Protein AF-A0A645IAH6-F1 (afdb_monomer_lite)

Sequence (187 aa):
MGSDVDAIVSNNFEDVAITGIQVVVKLISASDLNYTTARVQVLQKGVWRDLAGRTLKAKTRYSIRPVYLIHKNQKAAGTVAGPASTLSLKASARKSGWVDLTAAAKPAACSATSSGDINCSDLGSDTATQASSFDELIDLLSLSTPSDIVDVVTQYRLKKGKTVGVRSWTAPGVVTGDLRVPFSIRR

Secondary structure (DSSP, 8-state):
--HHHHHHHS--GGG--------------TTTEEEEEEEEEEEETTEEEE-TTPEEETTEEEEEEEEEEEEETTEEEEEEE---EEEEE-TTEEEEEEEEEEE------EEEPTTS-EEE--SSSSHHHH-SSHHHHHHHHHHT----EEEEEEEEEESSSEEEEEEEEE-SS-EE-EEEEEEEEE-

Foldseek 3Di:
DPDPVVVVVPDPPPPPDPPDDDDDDDDQPLLFKEKEFDFKWKQDPNDTDTQFAAEDEAQDKIKMWTKIFIGGNNHGDDIDIFDIDIDHHHNQFFFKKKKKKAFPDQPQCWDQDPVRDTDRPPVPDPLVVPDPDPVSSVVSVVVPAAFTKIKIWIKTDGNPGIDIDIDITTHSHHYHDMDMGMHGYDD

Radius of gyration: 25.02 Å; chains: 1; bounding box: 51×67×69 Å

Structure (mmCIF, N/CA/C/O backbone):
data_AF-A0A645IAH6-F1
#
_entry.id   AF-A0A645IAH6-F1
#
loop_
_atom_site.group_PDB
_atom_site.id
_atom_site.type_symbol
_atom_site.label_atom_id
_atom_site.label_alt_id
_atom_site.label_comp_id
_atom_site.label_asym_id
_atom_site.label_entity_id
_atom_site.label_seq_id
_atom_site.pdbx_PDB_ins_code
_atom_site.Cartn_x
_atom_site.Cartn_y
_atom_site.Cartn_z
_atom_site.occupancy
_atom_site.B_iso_or_equiv
_atom_site.auth_seq_id
_atom_site.auth_comp_id
_atom_site.auth_asym_id
_atom_site.auth_atom_id
_atom_site.pdbx_PDB_model_num
ATOM 1 N N . MET A 1 1 ? 18.115 -39.647 -49.608 1.00 44.34 1 MET A N 1
ATOM 2 C CA . MET A 1 1 ? 17.495 -39.327 -48.304 1.00 44.34 1 MET A CA 1
ATOM 3 C C . MET A 1 1 ? 18.011 -40.340 -47.301 1.00 44.34 1 MET A C 1
ATOM 5 O O . MET A 1 1 ? 17.576 -41.478 -47.354 1.00 44.34 1 MET A O 1
ATOM 9 N N . GLY A 1 2 ? 19.016 -39.976 -46.506 1.00 48.16 2 GLY A N 1
ATOM 10 C CA . GLY A 1 2 ? 19.674 -40.926 -45.601 1.00 48.16 2 GLY A CA 1
ATOM 11 C C . GLY A 1 2 ? 20.883 -40.383 -44.833 1.00 48.16 2 GLY A C 1
ATOM 12 O O . GLY A 1 2 ? 21.309 -41.040 -43.902 1.00 48.16 2 GLY A O 1
ATOM 13 N N . SER A 1 3 ? 21.416 -39.197 -45.160 1.00 52.31 3 SER A N 1
ATOM 14 C CA . SER A 1 3 ? 22.619 -38.675 -44.484 1.00 52.31 3 SER A CA 1
ATOM 15 C C . SER A 1 3 ? 22.357 -37.819 -43.241 1.00 52.31 3 SER A C 1
ATOM 17 O O . SER A 1 3 ? 23.268 -37.650 -42.442 1.00 52.31 3 SER A O 1
ATOM 19 N N . ASP A 1 4 ? 21.148 -37.280 -43.054 1.00 46.69 4 ASP A N 1
ATOM 20 C CA . ASP A 1 4 ? 20.895 -36.310 -41.971 1.00 46.69 4 ASP A CA 1
ATOM 21 C C . ASP A 1 4 ? 20.468 -36.960 -40.650 1.00 46.69 4 ASP A C 1
ATOM 23 O O . ASP A 1 4 ? 20.631 -36.366 -39.588 1.00 46.69 4 ASP A O 1
ATOM 27 N N . VAL A 1 5 ? 19.943 -38.189 -40.693 1.00 51.81 5 VAL A N 1
ATOM 28 C CA . VAL A 1 5 ? 19.527 -38.905 -39.477 1.00 51.81 5 VAL A CA 1
ATOM 29 C C . VAL A 1 5 ? 20.737 -39.524 -38.775 1.00 51.81 5 VAL A C 1
ATOM 31 O O . VAL A 1 5 ? 20.835 -39.422 -37.556 1.00 51.81 5 VAL A O 1
ATOM 34 N N . ASP A 1 6 ? 21.709 -40.057 -39.523 1.00 50.72 6 ASP A N 1
ATOM 35 C CA . ASP A 1 6 ? 22.930 -40.637 -38.943 1.00 50.72 6 ASP A CA 1
ATOM 36 C C . ASP A 1 6 ? 23.785 -39.593 -38.203 1.00 50.72 6 ASP A C 1
ATOM 38 O O . ASP A 1 6 ? 24.356 -39.901 -37.159 1.00 50.72 6 ASP A O 1
ATOM 42 N N . ALA A 1 7 ? 23.786 -38.332 -38.653 1.00 54.44 7 ALA A N 1
ATOM 43 C CA . ALA A 1 7 ? 24.519 -37.242 -38.000 1.00 54.44 7 ALA A CA 1
ATOM 44 C C . ALA A 1 7 ? 23.964 -36.856 -36.611 1.00 54.44 7 ALA A C 1
ATOM 46 O O . ALA A 1 7 ? 24.682 -36.275 -35.794 1.00 54.44 7 ALA A O 1
ATOM 47 N N . ILE A 1 8 ? 22.697 -37.170 -36.323 1.00 50.53 8 ILE A N 1
ATOM 48 C CA . ILE A 1 8 ? 22.055 -36.848 -35.038 1.00 50.53 8 ILE A CA 1
ATOM 49 C C . ILE A 1 8 ? 22.311 -37.950 -34.000 1.00 50.53 8 ILE A C 1
ATOM 51 O O . ILE A 1 8 ? 22.403 -37.653 -32.811 1.00 50.53 8 ILE A O 1
ATOM 55 N N . VAL A 1 9 ? 22.464 -39.209 -34.426 1.00 54.50 9 VAL A N 1
ATOM 56 C CA . VAL A 1 9 ? 22.617 -40.357 -33.511 1.00 54.50 9 VAL A CA 1
ATOM 57 C C . VAL A 1 9 ? 24.088 -40.660 -33.193 1.00 54.50 9 VAL A C 1
ATOM 59 O O . VAL A 1 9 ? 24.375 -41.239 -32.150 1.00 54.50 9 VAL A O 1
ATOM 62 N N . SER A 1 10 ? 25.035 -40.237 -34.040 1.00 51.56 10 SER A N 1
ATOM 63 C CA . SER A 1 10 ? 26.472 -40.49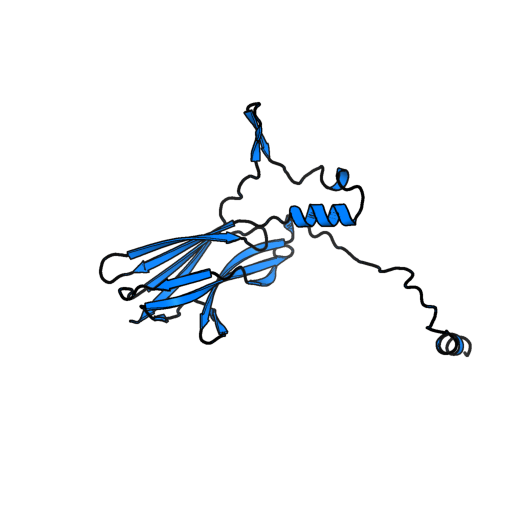1 -33.847 1.00 51.56 10 SER A CA 1
ATOM 64 C C . SER A 1 10 ? 27.234 -39.388 -33.101 1.00 51.56 10 SER A C 1
ATOM 66 O O . SER A 1 10 ? 28.458 -39.466 -32.997 1.00 51.56 10 SER A O 1
ATOM 68 N N . ASN A 1 11 ? 26.563 -38.337 -32.622 1.00 51.53 11 ASN A N 1
ATOM 69 C CA . ASN A 1 11 ? 27.233 -37.285 -31.860 1.00 51.53 11 ASN A CA 1
ATOM 70 C C . ASN A 1 11 ? 27.440 -37.730 -30.405 1.00 51.53 11 ASN A C 1
ATOM 72 O O . ASN A 1 11 ? 26.482 -37.915 -29.656 1.00 51.53 11 ASN A O 1
ATOM 76 N N . ASN A 1 12 ? 28.702 -37.881 -29.997 1.00 51.19 12 ASN A N 1
ATOM 77 C CA . ASN A 1 12 ? 29.062 -38.048 -28.593 1.00 51.19 12 ASN A CA 1
ATOM 78 C C . ASN A 1 12 ? 28.756 -36.737 -27.859 1.00 51.19 12 ASN A C 1
ATOM 80 O O . ASN A 1 12 ? 29.510 -35.771 -27.948 1.00 51.19 12 ASN A O 1
ATOM 84 N N . PHE A 1 13 ? 27.649 -36.702 -27.117 1.00 52.44 13 PHE A N 1
ATOM 85 C CA . PHE A 1 13 ? 27.241 -35.536 -26.326 1.00 52.44 13 PHE A CA 1
ATOM 86 C C . PHE A 1 13 ? 28.152 -35.256 -25.111 1.00 52.44 13 PHE A C 1
ATOM 88 O O . PHE A 1 13 ? 27.853 -34.363 -24.321 1.00 52.44 13 PHE A O 1
ATOM 95 N N . GLU A 1 14 ? 29.255 -35.992 -24.953 1.00 55.16 14 GLU A N 1
ATOM 96 C CA . GLU A 1 14 ? 30.222 -35.791 -23.867 1.00 55.16 14 GLU A CA 1
ATOM 97 C C . GLU A 1 14 ? 31.141 -34.574 -24.094 1.00 55.16 14 GLU A C 1
ATOM 99 O O . GLU A 1 14 ? 31.727 -34.085 -23.136 1.00 55.16 14 GLU A O 1
ATOM 104 N N . ASP A 1 15 ? 31.177 -34.023 -25.317 1.00 50.28 15 ASP A N 1
ATOM 105 C CA . ASP A 1 15 ? 32.018 -32.875 -25.709 1.00 50.28 15 ASP A CA 1
ATOM 106 C C . ASP A 1 15 ? 31.214 -31.684 -26.279 1.00 50.28 15 ASP A C 1
ATOM 108 O O . ASP A 1 15 ? 31.715 -30.872 -27.063 1.00 50.28 15 ASP A O 1
ATOM 112 N N . VAL A 1 16 ? 29.941 -31.528 -25.891 1.00 51.44 16 VAL A N 1
ATOM 113 C CA . VAL A 1 16 ? 29.171 -30.328 -26.267 1.00 51.44 16 VAL A CA 1
ATOM 114 C C . VAL A 1 16 ? 29.602 -29.152 -25.394 1.00 51.44 16 VAL A C 1
ATOM 116 O O . VAL A 1 16 ? 28.989 -28.837 -24.374 1.00 51.44 16 VAL A O 1
ATOM 119 N N . ALA A 1 17 ? 30.664 -28.467 -25.809 1.00 52.38 17 ALA A N 1
ATOM 120 C CA . ALA A 1 17 ? 30.960 -27.137 -25.303 1.00 52.38 17 ALA A CA 1
ATOM 121 C C . ALA A 1 17 ? 29.816 -26.199 -25.715 1.00 52.38 17 ALA A C 1
ATOM 123 O O . ALA A 1 17 ? 29.506 -26.063 -26.899 1.00 52.38 17 ALA A O 1
ATOM 124 N N . ILE A 1 18 ? 29.174 -25.544 -24.746 1.00 49.22 18 ILE A N 1
ATOM 125 C CA . ILE A 1 18 ? 28.229 -24.456 -25.017 1.00 49.22 18 ILE A CA 1
ATOM 126 C C . ILE A 1 18 ? 29.027 -23.346 -25.720 1.00 49.22 18 ILE A C 1
ATOM 128 O O . ILE A 1 18 ? 29.733 -22.580 -25.072 1.00 49.22 18 ILE A O 1
ATOM 132 N N . THR A 1 19 ? 28.957 -23.276 -27.053 1.00 52.56 19 THR A N 1
ATOM 133 C CA . THR A 1 19 ? 29.747 -22.330 -27.866 1.00 52.56 19 THR A CA 1
ATOM 134 C C . THR A 1 19 ? 29.227 -20.894 -27.799 1.00 52.56 19 THR A C 1
ATOM 136 O O . THR A 1 19 ? 29.888 -19.975 -28.279 1.00 52.56 19 THR A O 1
ATOM 139 N N . GLY A 1 20 ? 28.067 -20.672 -27.177 1.00 41.09 20 GLY A N 1
ATOM 140 C CA . GLY A 1 20 ? 27.542 -19.339 -26.924 1.00 41.09 20 GLY A CA 1
ATOM 141 C C . GLY A 1 20 ? 26.158 -19.361 -26.288 1.00 41.09 20 GLY A C 1
ATOM 142 O O . GLY A 1 20 ? 25.264 -20.084 -26.722 1.00 41.09 20 GLY A O 1
ATOM 143 N N . ILE A 1 21 ? 25.973 -18.531 -25.264 1.00 44.28 21 ILE A N 1
ATOM 144 C CA . ILE A 1 21 ? 24.657 -18.179 -24.731 1.00 44.28 21 ILE A CA 1
ATOM 145 C C . ILE A 1 21 ? 24.222 -16.909 -25.463 1.00 44.28 21 ILE A C 1
ATOM 147 O O . ILE A 1 21 ? 24.823 -15.852 -25.285 1.00 44.28 21 ILE A O 1
ATOM 151 N N . GLN A 1 22 ? 23.191 -16.996 -26.304 1.00 31.44 22 GLN A N 1
ATOM 152 C CA . GLN A 1 22 ? 22.651 -15.820 -26.983 1.00 31.44 22 GLN A CA 1
ATOM 153 C C . GLN A 1 22 ? 21.605 -15.150 -26.086 1.00 31.44 22 GLN A C 1
ATOM 155 O O . GLN A 1 22 ? 20.457 -15.585 -26.004 1.00 31.44 22 GLN A O 1
ATOM 160 N N . VAL A 1 23 ? 22.008 -14.089 -25.386 1.00 33.22 23 VAL A N 1
ATOM 161 C CA . VAL A 1 23 ? 21.098 -13.273 -24.573 1.00 33.22 23 VAL A CA 1
ATOM 162 C C . VAL A 1 23 ? 20.582 -12.114 -25.423 1.00 33.22 23 VAL A C 1
ATOM 164 O O . VAL A 1 23 ? 21.337 -11.227 -25.811 1.00 33.22 23 VAL A O 1
ATOM 167 N N . VAL A 1 24 ? 19.279 -12.096 -25.710 1.00 36.31 24 VAL A N 1
ATOM 168 C CA . VAL A 1 24 ? 18.629 -10.947 -26.358 1.00 36.31 24 VAL A CA 1
ATOM 169 C C . VAL A 1 24 ? 18.178 -9.971 -25.275 1.00 36.31 24 VAL A C 1
ATOM 171 O O . VAL A 1 24 ? 17.093 -10.107 -24.708 1.00 36.31 24 VAL A O 1
ATOM 174 N N . VAL A 1 25 ? 19.013 -8.974 -24.980 1.00 37.38 25 VAL A N 1
ATOM 175 C CA . VAL A 1 25 ? 18.653 -7.865 -24.087 1.00 37.38 25 VAL A CA 1
ATOM 176 C C . VAL A 1 25 ? 18.024 -6.755 -24.920 1.00 37.38 25 VAL A C 1
ATOM 178 O O . VAL A 1 25 ? 18.686 -6.115 -25.734 1.00 37.38 25 VAL A O 1
ATOM 181 N N . LYS A 1 26 ? 16.723 -6.519 -24.736 1.00 41.91 26 LYS A N 1
ATOM 182 C CA . LYS A 1 26 ? 16.041 -5.370 -25.339 1.00 41.91 26 LYS A CA 1
ATOM 183 C C . LYS A 1 26 ? 16.060 -4.212 -24.350 1.00 41.91 26 LYS A C 1
ATOM 185 O O . LYS A 1 26 ? 15.363 -4.274 -23.339 1.00 41.91 26 LYS A O 1
ATOM 190 N N . LEU A 1 27 ? 16.813 -3.160 -24.669 1.00 41.53 27 LEU A N 1
ATOM 191 C CA . LEU A 1 27 ? 16.732 -1.893 -23.949 1.00 41.53 27 LEU A CA 1
ATOM 192 C C . LEU A 1 27 ? 15.312 -1.338 -24.127 1.00 41.53 27 LEU A C 1
ATOM 194 O O . LEU A 1 27 ? 14.883 -1.035 -25.241 1.00 41.53 27 LEU A O 1
ATOM 198 N N . ILE A 1 28 ? 14.557 -1.280 -23.037 1.00 52.44 28 ILE A N 1
ATOM 199 C CA . ILE A 1 28 ? 13.273 -0.584 -22.982 1.00 52.44 28 ILE A CA 1
ATOM 200 C C . ILE A 1 28 ? 13.621 0.825 -22.512 1.00 52.44 28 ILE A C 1
ATOM 202 O O . ILE A 1 28 ? 14.268 0.966 -21.474 1.00 52.44 28 ILE A O 1
ATOM 206 N N . SER A 1 29 ? 13.278 1.860 -23.282 1.00 50.72 29 SER A N 1
ATOM 207 C CA . SER A 1 29 ? 13.560 3.232 -22.855 1.00 50.72 29 SER A CA 1
ATOM 208 C C . SER A 1 29 ? 12.867 3.511 -21.516 1.00 50.72 29 SER A C 1
ATOM 210 O O . SER A 1 29 ? 11.811 2.949 -21.217 1.00 50.72 29 SER A O 1
ATOM 212 N N . ALA A 1 30 ? 13.409 4.426 -20.710 1.00 49.31 30 ALA A N 1
ATOM 213 C CA . ALA A 1 30 ? 12.735 4.869 -19.486 1.00 49.31 30 ALA A CA 1
ATOM 214 C C . ALA A 1 30 ? 11.322 5.436 -19.764 1.00 49.31 30 ALA A C 1
ATOM 216 O O . ALA A 1 30 ? 10.453 5.395 -18.899 1.00 49.31 30 ALA A O 1
ATOM 217 N N . SER A 1 31 ? 11.064 5.915 -20.988 1.00 51.78 31 SER A N 1
ATOM 218 C CA . SER A 1 31 ? 9.746 6.373 -21.444 1.00 51.78 31 SER A CA 1
ATOM 219 C C . SER A 1 31 ? 8.759 5.244 -21.777 1.00 51.78 31 SER A C 1
ATOM 221 O O . SER A 1 31 ? 7.553 5.497 -21.849 1.00 51.78 31 SER A O 1
ATOM 223 N N . ASP A 1 32 ? 9.238 4.011 -21.941 1.00 60.00 32 ASP A N 1
ATOM 224 C CA . ASP A 1 32 ? 8.427 2.860 -22.328 1.00 60.00 32 ASP A CA 1
ATOM 225 C C . ASP A 1 32 ? 7.896 2.065 -21.129 1.00 60.00 32 ASP A C 1
ATOM 227 O O . ASP A 1 32 ? 6.957 1.292 -21.314 1.00 60.00 32 ASP A O 1
ATOM 231 N N . LEU A 1 33 ? 8.432 2.244 -19.913 1.00 69.38 33 LEU A N 1
ATOM 232 C CA . LEU A 1 33 ? 7.976 1.535 -18.712 1.00 69.38 33 LEU A CA 1
ATOM 233 C C . LEU A 1 33 ? 7.683 2.502 -17.558 1.00 69.38 33 LEU A C 1
ATOM 235 O O . LEU A 1 33 ? 8.588 2.937 -16.856 1.00 69.38 33 LEU A O 1
ATOM 239 N N . ASN A 1 34 ? 6.401 2.785 -17.327 1.00 77.88 34 ASN A N 1
ATOM 240 C CA . ASN A 1 34 ? 5.951 3.646 -16.231 1.00 77.88 34 ASN A CA 1
ATOM 241 C C . ASN A 1 34 ? 4.991 2.903 -15.308 1.00 77.88 34 ASN A C 1
ATOM 243 O O . ASN A 1 34 ? 4.299 1.967 -15.720 1.00 77.88 34 ASN A O 1
ATOM 247 N N . TYR A 1 35 ? 4.920 3.347 -14.059 1.00 85.12 35 TYR A N 1
ATOM 248 C CA . TYR A 1 35 ? 4.044 2.769 -13.054 1.00 85.12 35 TYR A CA 1
ATOM 249 C C . TYR A 1 35 ? 3.016 3.799 -12.590 1.00 85.12 35 TYR A C 1
ATOM 251 O O . TYR A 1 35 ? 3.307 4.988 -12.470 1.00 85.12 35 TYR A O 1
ATOM 259 N N . THR A 1 36 ? 1.809 3.342 -12.276 1.00 87.12 36 THR A N 1
ATOM 260 C CA . THR A 1 36 ? 0.770 4.188 -11.676 1.00 87.12 36 THR A CA 1
ATOM 261 C C . THR A 1 36 ? 0.218 3.517 -10.429 1.00 87.12 36 THR A C 1
ATOM 263 O O . THR A 1 36 ? 0.044 2.294 -10.392 1.00 87.12 36 THR A O 1
ATOM 266 N N . THR A 1 37 ? -0.047 4.296 -9.380 1.00 86.56 37 THR A N 1
ATOM 267 C CA . THR A 1 37 ? -0.692 3.777 -8.166 1.00 86.56 37 THR A CA 1
ATOM 268 C C . THR A 1 37 ? -2.091 3.246 -8.507 1.00 86.56 37 THR A C 1
ATOM 270 O O . THR A 1 37 ? -2.967 3.984 -8.943 1.00 86.56 37 THR A O 1
ATOM 273 N N . ALA A 1 38 ? -2.318 1.938 -8.338 1.00 89.00 38 ALA A N 1
ATOM 274 C CA . ALA A 1 38 ? -3.574 1.305 -8.760 1.00 89.00 38 ALA A CA 1
ATOM 275 C C . ALA A 1 38 ? -4.500 0.986 -7.582 1.00 89.00 38 ALA A C 1
ATOM 277 O O . ALA A 1 38 ? -5.700 1.248 -7.629 1.00 89.00 38 ALA A O 1
ATOM 278 N N . ARG A 1 39 ? -3.959 0.376 -6.520 1.00 93.44 39 ARG A N 1
ATOM 279 C CA . ARG A 1 39 ? -4.721 -0.018 -5.320 1.00 93.44 39 ARG A CA 1
ATOM 280 C C . ARG A 1 39 ? -3.816 -0.288 -4.129 1.00 93.44 39 ARG A C 1
ATOM 282 O O . ARG A 1 39 ? -2.615 -0.478 -4.269 1.00 93.44 39 ARG A O 1
ATOM 289 N N . VAL A 1 40 ? -4.424 -0.379 -2.949 1.00 95.06 40 VAL A N 1
ATOM 290 C CA . VAL A 1 40 ? -3.783 -0.891 -1.731 1.00 95.06 40 VAL A CA 1
ATOM 291 C C . VAL A 1 40 ? -4.420 -2.224 -1.375 1.00 95.06 40 VAL A C 1
ATOM 293 O O . VAL A 1 40 ? -5.644 -2.360 -1.391 1.00 95.06 40 VAL A O 1
ATOM 296 N N . GLN A 1 41 ? -3.595 -3.203 -1.028 1.00 97.44 41 GLN A N 1
ATOM 297 C CA . GLN A 1 41 ? -4.026 -4.497 -0.520 1.00 97.44 41 GLN A CA 1
ATOM 298 C C . GLN A 1 41 ? -3.753 -4.615 0.975 1.00 97.44 41 GLN A C 1
ATOM 300 O O . GLN A 1 41 ? -2.822 -4.014 1.504 1.00 97.44 41 GLN A O 1
ATOM 305 N N . VAL A 1 42 ? -4.554 -5.432 1.648 1.00 97.44 42 VAL A N 1
ATOM 306 C CA . VAL A 1 42 ? -4.413 -5.822 3.046 1.00 97.44 42 VAL A CA 1
ATOM 307 C C . VAL A 1 42 ? -4.351 -7.341 3.151 1.00 97.44 42 VAL A C 1
ATOM 309 O O . VAL A 1 42 ? -5.123 -8.055 2.506 1.00 97.44 42 VAL A O 1
ATOM 312 N N . LEU A 1 43 ? -3.434 -7.847 3.969 1.00 97.38 43 LEU A N 1
ATOM 313 C CA . LEU A 1 43 ? -3.316 -9.270 4.250 1.00 97.38 43 LEU A CA 1
ATOM 314 C C . LEU A 1 43 ? -4.389 -9.686 5.261 1.00 97.38 43 LEU A C 1
ATOM 316 O O . LEU A 1 43 ? -4.440 -9.182 6.385 1.00 97.38 43 LEU A O 1
ATOM 320 N N . GLN A 1 44 ? -5.249 -10.623 4.870 1.00 93.81 44 GLN A N 1
ATOM 321 C CA . GLN A 1 44 ? -6.294 -11.181 5.722 1.00 93.81 44 GLN A CA 1
ATOM 322 C C . GLN A 1 44 ? -6.317 -12.699 5.590 1.00 93.81 44 GLN A C 1
ATOM 324 O O . GLN A 1 44 ? -6.573 -13.226 4.510 1.00 93.81 44 GLN A O 1
ATOM 329 N N . LYS A 1 45 ? -6.097 -13.399 6.711 1.00 91.81 45 LYS A N 1
ATOM 330 C CA . LYS A 1 45 ? -6.079 -14.871 6.762 1.00 91.81 45 LYS A CA 1
ATOM 331 C C . LYS A 1 45 ? -5.117 -15.478 5.721 1.00 91.81 45 LYS A C 1
ATOM 333 O O . LYS A 1 45 ? -5.496 -16.375 4.983 1.00 91.81 45 LYS A O 1
ATOM 338 N N . GLY A 1 46 ? -3.912 -14.915 5.606 1.00 93.75 46 GLY A N 1
ATOM 339 C CA . GLY A 1 46 ? -2.894 -15.363 4.644 1.00 93.75 46 GLY A CA 1
ATOM 340 C C . GLY A 1 46 ? -3.123 -14.936 3.189 1.00 93.75 46 GLY A C 1
ATOM 341 O O . GLY A 1 46 ? -2.259 -15.172 2.356 1.00 93.75 46 GLY A O 1
ATOM 342 N N . VAL A 1 47 ? -4.236 -14.263 2.871 1.00 96.50 47 VAL A N 1
ATOM 343 C CA . VAL A 1 47 ? -4.567 -13.846 1.500 1.00 96.50 47 VAL A CA 1
ATOM 344 C C . VAL A 1 47 ? -4.545 -12.327 1.376 1.00 96.50 47 VAL A C 1
ATOM 346 O O . VAL A 1 47 ? -5.172 -11.618 2.168 1.00 96.50 47 VAL A O 1
ATOM 349 N N . TRP A 1 48 ? -3.844 -11.819 0.364 1.00 96.88 48 TRP A N 1
ATOM 350 C CA . TRP A 1 48 ? -3.873 -10.403 0.005 1.00 96.88 48 TRP A CA 1
ATOM 351 C C . TRP A 1 48 ? -5.198 -10.053 -0.665 1.00 96.88 48 TRP A C 1
ATOM 353 O O . TRP A 1 48 ? -5.619 -10.705 -1.618 1.00 96.88 48 TRP A O 1
ATOM 363 N N . ARG A 1 49 ? -5.875 -9.029 -0.152 1.00 96.44 49 ARG A N 1
ATOM 364 C CA . ARG A 1 49 ? -7.169 -8.566 -0.664 1.00 96.44 49 ARG A CA 1
ATOM 365 C C . ARG A 1 49 ? -7.159 -7.062 -0.818 1.00 96.44 49 ARG A C 1
ATOM 367 O O . ARG A 1 49 ? -6.531 -6.380 -0.018 1.00 96.44 49 ARG A O 1
ATOM 374 N N . ASP A 1 50 ? -7.901 -6.549 -1.785 1.00 96.62 50 ASP A N 1
ATOM 375 C CA . ASP A 1 50 ? -8.041 -5.106 -1.971 1.00 96.62 50 ASP A CA 1
ATOM 376 C C . ASP A 1 50 ? -8.635 -4.468 -0.710 1.00 96.62 50 ASP A C 1
ATOM 378 O O . ASP A 1 50 ? -9.593 -4.994 -0.135 1.00 96.62 50 ASP A O 1
ATOM 382 N N . LEU A 1 51 ? -8.016 -3.377 -0.252 1.00 96.50 51 LEU A N 1
ATOM 383 C CA . LEU A 1 51 ? -8.375 -2.661 0.972 1.00 96.50 51 LEU A CA 1
ATOM 384 C C . LEU A 1 51 ? -9.641 -1.818 0.788 1.00 96.50 51 LEU A C 1
ATOM 386 O O . LEU A 1 51 ? -10.401 -1.650 1.744 1.00 96.50 51 LEU A O 1
ATOM 390 N N . ALA A 1 52 ? -9.870 -1.312 -0.426 1.00 93.62 52 ALA A N 1
ATOM 391 C CA . ALA A 1 52 ? -11.037 -0.507 -0.759 1.00 93.62 52 ALA A CA 1
ATOM 392 C C . ALA A 1 52 ? -12.330 -1.226 -0.342 1.00 93.62 52 ALA A C 1
ATOM 394 O O . ALA A 1 52 ? -12.548 -2.393 -0.669 1.00 93.62 52 ALA A O 1
ATOM 395 N N . GLY A 1 53 ? -13.171 -0.545 0.439 1.00 89.00 53 GLY A N 1
ATOM 396 C CA . GLY A 1 53 ? -14.452 -1.091 0.904 1.00 89.00 53 GLY A CA 1
ATOM 397 C C . GLY A 1 53 ? -14.344 -2.190 1.971 1.00 89.00 53 GLY A C 1
ATOM 398 O O . GLY A 1 53 ? -15.365 -2.689 2.449 1.00 89.00 53 GLY A O 1
ATOM 399 N N . ARG A 1 54 ? -13.137 -2.569 2.413 1.00 95.12 54 ARG A N 1
ATOM 400 C CA . ARG A 1 54 ? -12.973 -3.551 3.495 1.00 95.12 54 ARG A CA 1
ATOM 401 C C . ARG A 1 54 ? -13.251 -2.937 4.852 1.00 95.12 54 ARG A C 1
ATOM 403 O O . ARG A 1 54 ? -12.993 -1.765 5.107 1.00 95.12 54 ARG A O 1
ATOM 410 N N . THR A 1 55 ? -13.720 -3.791 5.758 1.00 96.38 55 THR A N 1
ATOM 411 C CA . THR A 1 55 ? -13.872 -3.455 7.172 1.00 96.38 55 THR A CA 1
ATOM 412 C C . THR A 1 55 ? -12.752 -4.096 7.983 1.00 96.38 55 THR A C 1
ATOM 414 O O . THR A 1 55 ? -12.633 -5.320 8.039 1.00 96.38 55 THR A O 1
ATOM 417 N N . LEU A 1 56 ? -11.936 -3.264 8.624 1.00 96.44 56 LEU A N 1
ATOM 418 C CA . LEU A 1 56 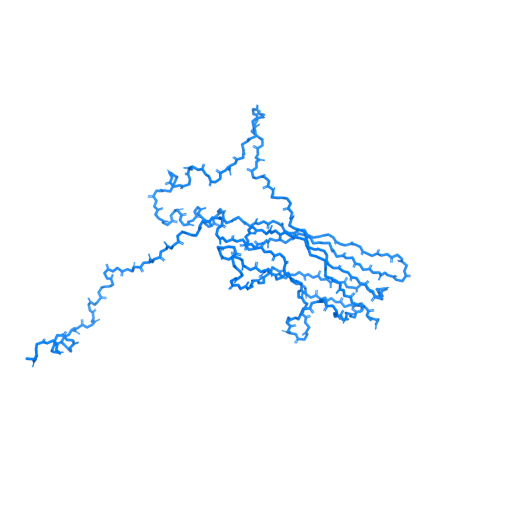? -10.860 -3.668 9.524 1.00 96.44 56 LEU A CA 1
ATOM 419 C C . LEU A 1 56 ? -11.340 -3.631 10.980 1.00 96.44 56 LEU A C 1
ATOM 421 O O . LEU A 1 56 ? -12.198 -2.832 11.344 1.00 96.44 56 LEU A O 1
ATOM 425 N N . LYS A 1 57 ? -10.805 -4.506 11.828 1.00 96.06 57 LYS A N 1
ATOM 426 C CA . LYS A 1 57 ? -11.115 -4.569 13.259 1.00 96.06 57 LYS A CA 1
ATOM 427 C C . LYS A 1 57 ? -10.178 -3.643 14.038 1.00 96.06 57 LYS A C 1
ATOM 429 O O . LYS A 1 57 ? -8.974 -3.612 13.790 1.00 96.06 57 LYS A O 1
ATOM 434 N N . ALA A 1 58 ? -10.717 -2.908 15.004 1.00 95.62 58 ALA A N 1
ATOM 435 C CA . ALA A 1 58 ? -9.925 -2.142 15.958 1.00 95.62 58 ALA A CA 1
ATOM 436 C C . ALA A 1 58 ? -9.008 -3.060 16.791 1.00 95.62 58 ALA A C 1
ATOM 438 O O . ALA A 1 58 ? -9.196 -4.278 16.844 1.00 95.62 58 ALA A O 1
ATOM 439 N N . LYS A 1 59 ? -7.989 -2.476 17.438 1.00 96.38 59 LYS A N 1
ATOM 440 C CA . LYS A 1 59 ? -6.992 -3.213 18.247 1.00 96.38 59 LYS A CA 1
ATOM 441 C C . LYS A 1 59 ? -6.314 -4.354 17.464 1.00 96.38 59 LYS A C 1
ATOM 443 O O . LYS A 1 59 ? -5.969 -5.383 18.031 1.00 96.38 59 LYS A O 1
ATOM 448 N N . THR A 1 60 ? -6.159 -4.192 16.152 1.00 95.81 60 THR A N 1
ATOM 449 C CA . THR A 1 60 ? -5.583 -5.214 15.272 1.00 95.81 60 THR A CA 1
ATOM 450 C C . THR A 1 60 ? -4.467 -4.605 14.435 1.00 95.81 60 THR A C 1
ATOM 452 O O . THR A 1 60 ? -4.522 -3.433 14.047 1.00 95.81 60 THR A O 1
ATOM 455 N N . ARG A 1 61 ? -3.438 -5.413 14.183 1.00 95.56 61 ARG A N 1
ATOM 456 C CA . ARG A 1 61 ? -2.317 -5.096 13.305 1.00 95.56 61 ARG A CA 1
ATOM 457 C C . ARG A 1 61 ? -2.539 -5.775 11.956 1.00 95.56 61 ARG A C 1
ATOM 459 O O . ARG A 1 61 ? -2.840 -6.963 11.912 1.00 95.56 61 ARG A O 1
ATOM 466 N N . TYR A 1 62 ? -2.388 -5.016 10.883 1.00 95.81 62 TYR A N 1
ATOM 467 C CA . TYR A 1 62 ? -2.556 -5.464 9.507 1.00 95.81 62 TYR A CA 1
ATOM 468 C C . TYR A 1 62 ? -1.269 -5.248 8.725 1.00 95.81 62 TYR A C 1
ATOM 470 O O . TYR A 1 62 ? -0.593 -4.242 8.932 1.00 95.81 62 TYR A O 1
ATOM 478 N N . SER A 1 63 ? -0.979 -6.147 7.789 1.00 96.38 63 SER A N 1
ATOM 479 C CA . SER A 1 63 ? -0.003 -5.886 6.733 1.00 96.38 63 SER A CA 1
ATOM 480 C C . SER A 1 63 ? -0.735 -5.295 5.536 1.00 96.38 63 SER A C 1
ATOM 482 O O . SER A 1 63 ? -1.738 -5.858 5.094 1.00 96.38 63 SER A O 1
ATOM 484 N N . ILE A 1 64 ? -0.258 -4.165 5.030 1.00 95.50 64 ILE A N 1
ATOM 485 C CA . ILE A 1 64 ? -0.773 -3.500 3.833 1.00 95.50 64 ILE A CA 1
ATOM 486 C C . ILE A 1 64 ? 0.346 -3.341 2.807 1.00 95.50 64 ILE A C 1
ATOM 488 O O . ILE A 1 64 ? 1.508 -3.238 3.189 1.00 95.50 64 ILE A O 1
ATOM 492 N N . ARG A 1 65 ? 0.011 -3.319 1.519 1.00 94.50 65 ARG A N 1
ATOM 493 C CA . ARG A 1 65 ? 0.978 -3.084 0.437 1.00 94.50 65 ARG A CA 1
ATOM 494 C C . ARG A 1 65 ? 0.333 -2.336 -0.730 1.00 94.50 65 ARG A C 1
ATOM 496 O O . ARG A 1 65 ? -0.866 -2.536 -0.957 1.00 94.50 65 ARG A O 1
ATOM 503 N N . PRO A 1 66 ? 1.080 -1.516 -1.479 1.00 93.38 66 PRO A N 1
ATOM 504 C CA . PRO A 1 66 ? 0.594 -0.949 -2.727 1.00 93.38 66 PRO A CA 1
ATOM 505 C C . PRO A 1 66 ? 0.594 -2.014 -3.827 1.00 93.38 66 PRO A C 1
ATOM 507 O O . PRO A 1 66 ? 1.347 -2.991 -3.793 1.00 93.38 66 PRO A O 1
ATOM 510 N N . VAL A 1 67 ? -0.232 -1.785 -4.834 1.00 93.19 67 VAL A N 1
ATOM 511 C CA . VAL A 1 67 ? -0.169 -2.452 -6.128 1.00 93.19 67 VAL A CA 1
ATOM 512 C C . VAL A 1 67 ? -0.121 -1.366 -7.185 1.00 93.19 67 VAL A C 1
ATOM 514 O O . VAL A 1 67 ? -0.940 -0.442 -7.174 1.00 93.19 67 VAL A O 1
ATOM 517 N N . TYR A 1 68 ? 0.832 -1.506 -8.092 1.00 91.00 68 TYR A N 1
ATOM 518 C CA . TYR A 1 68 ? 1.070 -0.588 -9.190 1.00 91.00 68 TYR A CA 1
ATOM 519 C C . TYR A 1 68 ? 0.581 -1.209 -10.494 1.00 91.00 68 TYR A C 1
ATOM 521 O O . TYR A 1 68 ? 0.758 -2.411 -10.714 1.00 91.00 68 TYR A O 1
ATOM 529 N N . LEU A 1 69 ? -0.040 -0.397 -11.345 1.00 90.44 69 LEU A N 1
ATOM 530 C CA . LEU A 1 69 ? -0.319 -0.739 -12.734 1.00 90.44 69 LEU A CA 1
ATOM 531 C C . LEU A 1 69 ? 0.944 -0.464 -13.547 1.00 90.44 69 LEU A C 1
ATOM 533 O O . LEU A 1 69 ? 1.527 0.611 -13.433 1.00 90.44 69 LEU A O 1
ATOM 537 N N . ILE A 1 70 ? 1.370 -1.445 -14.332 1.00 87.94 70 ILE A N 1
ATOM 538 C CA . ILE A 1 70 ? 2.526 -1.347 -15.216 1.00 87.94 70 ILE A CA 1
ATOM 539 C C . ILE A 1 70 ? 2.023 -0.878 -16.575 1.00 87.94 70 ILE A C 1
ATOM 541 O O . ILE A 1 70 ? 1.157 -1.528 -17.170 1.00 87.94 70 ILE A O 1
ATOM 545 N N . HIS A 1 71 ? 2.588 0.210 -17.079 1.00 81.75 71 HIS A N 1
ATOM 546 C CA . HIS A 1 71 ? 2.371 0.697 -18.431 1.00 81.75 71 HIS A CA 1
ATOM 547 C C . HIS A 1 71 ? 3.599 0.374 -19.273 1.00 81.75 71 HIS A C 1
ATOM 549 O O . HIS A 1 71 ? 4.685 0.861 -18.976 1.00 81.75 71 HIS A O 1
ATOM 555 N N . LYS A 1 72 ? 3.419 -0.432 -20.324 1.00 80.44 72 LYS A N 1
ATOM 556 C CA . LYS A 1 72 ? 4.425 -0.687 -21.355 1.00 80.44 72 LYS A CA 1
ATOM 557 C C . LYS A 1 72 ? 4.012 0.026 -22.636 1.00 80.44 72 LYS A C 1
ATOM 559 O O . LYS A 1 72 ? 2.931 -0.247 -23.159 1.00 80.44 72 LYS A O 1
ATOM 564 N N . ASN A 1 73 ? 4.837 0.940 -23.132 1.00 78.81 73 ASN A N 1
ATOM 565 C CA . ASN A 1 73 ? 4.550 1.773 -24.304 1.00 78.81 73 ASN A CA 1
ATOM 566 C C . ASN A 1 73 ? 3.179 2.465 -24.167 1.00 78.81 73 ASN A C 1
ATOM 568 O O . ASN A 1 73 ? 2.322 2.362 -25.046 1.00 78.81 73 ASN A O 1
ATOM 572 N N . GLN A 1 74 ? 2.939 3.081 -23.002 1.00 74.06 74 GLN A N 1
ATOM 573 C CA . GLN A 1 74 ? 1.679 3.745 -22.620 1.00 74.06 74 GLN A CA 1
ATOM 574 C C . GLN A 1 74 ? 0.444 2.831 -22.490 1.00 74.06 74 GLN A C 1
ATOM 576 O O . GLN A 1 74 ? -0.641 3.300 -22.146 1.00 74.06 74 GLN A O 1
ATOM 581 N N . LYS A 1 75 ? 0.575 1.515 -22.694 1.00 77.44 75 LYS A N 1
ATOM 582 C CA . LYS A 1 75 ? -0.525 0.550 -22.556 1.00 77.44 75 LYS A CA 1
ATOM 583 C C . LYS A 1 75 ? -0.397 -0.252 -21.269 1.00 77.44 75 LYS A C 1
ATOM 585 O O . LYS A 1 75 ? 0.695 -0.673 -20.902 1.00 77.44 75 LYS A O 1
ATOM 590 N N . ALA A 1 76 ? -1.521 -0.504 -20.602 1.00 84.81 76 ALA A N 1
ATOM 591 C CA . ALA A 1 76 ? -1.555 -1.368 -19.426 1.00 84.81 76 ALA A CA 1
ATOM 592 C C . ALA A 1 76 ? -1.047 -2.777 -19.784 1.00 84.81 76 ALA A C 1
ATOM 594 O O . ALA A 1 76 ? -1.578 -3.424 -20.685 1.00 84.81 76 ALA A O 1
ATOM 595 N N . ALA A 1 77 ? -0.017 -3.236 -19.077 1.00 85.88 77 ALA A N 1
ATOM 596 C CA . ALA A 1 77 ? 0.680 -4.492 -19.348 1.00 85.88 77 ALA A CA 1
ATOM 597 C C . ALA A 1 77 ? 0.578 -5.503 -18.197 1.00 85.88 77 ALA A C 1
ATOM 599 O O . ALA A 1 77 ? 0.822 -6.690 -18.392 1.00 85.88 77 ALA A O 1
ATOM 600 N N . GLY A 1 78 ? 0.215 -5.055 -16.994 1.00 88.19 78 GLY A N 1
ATOM 601 C CA . GLY A 1 78 ? 0.080 -5.925 -15.831 1.00 88.19 78 GLY A CA 1
ATOM 602 C C . GLY A 1 78 ? 0.120 -5.148 -14.527 1.00 88.19 78 GLY A C 1
ATOM 603 O O . GLY A 1 78 ? 0.046 -3.923 -14.522 1.00 88.19 78 GLY A O 1
ATOM 604 N N . THR A 1 79 ? 0.251 -5.855 -13.409 1.00 91.50 79 THR A N 1
ATOM 605 C CA . THR A 1 79 ? 0.387 -5.228 -12.091 1.00 91.50 79 THR A CA 1
ATOM 606 C C . THR A 1 79 ? 1.547 -5.817 -11.317 1.00 91.50 79 THR A C 1
ATOM 608 O O . THR A 1 79 ? 1.759 -7.027 -11.367 1.00 91.50 79 THR A O 1
ATOM 611 N N . VAL A 1 80 ? 2.217 -4.990 -10.523 1.00 90.75 80 VAL A N 1
ATOM 612 C CA . VAL A 1 80 ? 3.268 -5.415 -9.593 1.00 90.75 80 VAL A CA 1
ATOM 613 C C . VAL A 1 80 ? 2.919 -4.970 -8.176 1.00 90.75 80 VAL A C 1
ATOM 615 O O . VAL A 1 80 ? 2.375 -3.886 -7.962 1.00 90.75 80 VAL A O 1
ATOM 618 N N . ALA A 1 81 ? 3.186 -5.828 -7.194 1.00 91.50 81 ALA A N 1
ATOM 619 C CA . ALA A 1 81 ? 3.013 -5.489 -5.787 1.00 91.50 81 ALA A CA 1
ATOM 620 C C . ALA A 1 81 ? 4.277 -4.802 -5.258 1.00 91.50 81 ALA A C 1
ATOM 622 O O . ALA A 1 81 ? 5.381 -5.272 -5.515 1.00 91.50 81 ALA A O 1
ATOM 623 N N . GLY A 1 82 ? 4.110 -3.720 -4.500 1.00 88.31 82 GLY A N 1
ATOM 624 C CA . GLY A 1 82 ? 5.222 -3.088 -3.793 1.00 88.31 82 GLY A CA 1
ATOM 625 C C . GLY A 1 82 ? 5.459 -3.666 -2.396 1.00 88.31 82 GLY A C 1
ATOM 626 O O . GLY A 1 82 ? 4.833 -4.664 -2.010 1.00 88.31 82 GLY A O 1
ATOM 627 N N . PRO A 1 83 ? 6.343 -3.024 -1.612 1.00 88.19 83 PRO A N 1
ATOM 628 C CA . PRO A 1 83 ? 6.722 -3.510 -0.295 1.00 88.19 83 PRO A CA 1
ATOM 629 C C . PRO A 1 83 ? 5.533 -3.528 0.670 1.00 88.19 83 PRO A C 1
ATOM 631 O O . PRO A 1 83 ? 4.665 -2.651 0.666 1.00 88.19 83 PRO A O 1
ATOM 634 N N . ALA A 1 84 ? 5.499 -4.546 1.530 1.00 91.81 84 ALA A N 1
ATOM 635 C CA . ALA A 1 84 ? 4.513 -4.636 2.594 1.00 91.81 84 ALA A CA 1
ATOM 636 C C . ALA A 1 84 ? 4.948 -3.812 3.811 1.00 91.81 84 ALA A C 1
ATOM 638 O O . ALA A 1 84 ? 6.112 -3.801 4.200 1.00 91.81 84 ALA A O 1
ATOM 639 N N . SER A 1 85 ? 3.990 -3.167 4.467 1.00 88.88 85 SER A N 1
ATOM 640 C CA . SER A 1 85 ? 4.204 -2.438 5.713 1.00 88.88 85 SER A CA 1
ATOM 641 C C . SER A 1 85 ? 3.066 -2.667 6.701 1.00 88.88 85 SER A C 1
ATOM 643 O O . SER A 1 85 ? 2.028 -3.246 6.382 1.00 88.88 85 SER A O 1
ATOM 645 N N . THR A 1 86 ? 3.271 -2.229 7.939 1.00 92.12 86 THR A N 1
ATOM 646 C CA . THR A 1 86 ? 2.328 -2.476 9.029 1.00 92.12 86 THR A CA 1
ATOM 647 C C . THR A 1 86 ? 1.389 -1.290 9.262 1.00 92.12 86 THR A C 1
ATOM 649 O O . THR A 1 86 ? 1.832 -0.183 9.571 1.00 92.12 86 THR A O 1
ATOM 652 N N . LEU A 1 87 ? 0.081 -1.555 9.267 1.00 91.94 87 LEU A N 1
ATOM 653 C CA . LEU A 1 87 ? -0.975 -0.666 9.752 1.00 91.94 87 LEU A CA 1
ATOM 654 C C . LEU A 1 87 ? -1.517 -1.182 11.093 1.00 91.94 87 LEU A C 1
ATOM 656 O O . LEU A 1 87 ? -2.159 -2.227 11.158 1.00 91.94 87 LEU A O 1
ATOM 660 N N . SER A 1 88 ? -1.288 -0.439 12.178 1.00 92.50 88 SER A N 1
ATOM 661 C CA . SER A 1 88 ? -1.818 -0.782 13.508 1.00 92.50 88 SER A CA 1
ATOM 662 C C . SER A 1 88 ? -3.005 0.110 13.875 1.00 92.50 88 SER A C 1
ATOM 664 O O . SER A 1 88 ? -2.854 1.325 14.025 1.00 92.50 88 SER A O 1
ATOM 666 N N . LEU A 1 89 ? -4.185 -0.492 14.055 1.00 93.81 89 LEU A N 1
ATOM 667 C CA . LEU A 1 89 ? -5.388 0.220 14.490 1.00 93.81 89 LEU A CA 1
ATOM 668 C C . LEU A 1 89 ? -5.507 0.204 16.016 1.00 93.81 89 LEU A C 1
ATOM 670 O O . LEU A 1 89 ? -5.583 -0.857 16.638 1.00 93.81 89 LEU A O 1
ATOM 674 N N . LYS A 1 90 ? -5.584 1.391 16.627 1.00 92.06 90 LYS A N 1
ATOM 675 C CA . LYS A 1 90 ? -5.810 1.546 18.075 1.00 92.06 90 LYS A CA 1
ATOM 676 C C . LYS A 1 90 ? -7.170 0.974 18.496 1.00 92.06 90 LYS A C 1
ATOM 678 O O . LYS A 1 90 ? -8.118 0.955 17.715 1.00 92.06 90 LYS A O 1
ATOM 683 N N . ALA A 1 91 ? -7.306 0.575 19.762 1.00 93.69 91 ALA A N 1
ATOM 684 C CA . ALA A 1 91 ? -8.579 0.086 20.313 1.00 93.69 91 ALA A CA 1
ATOM 685 C C . ALA A 1 91 ? -9.712 1.129 20.238 1.00 93.69 91 ALA A C 1
ATOM 687 O O . ALA A 1 91 ? -10.884 0.790 20.117 1.00 93.69 91 ALA A O 1
ATOM 688 N N . SER A 1 92 ? -9.365 2.418 20.268 1.00 92.94 92 SER A N 1
ATOM 689 C CA . SER A 1 92 ? -10.323 3.518 20.151 1.00 92.94 92 SER A CA 1
ATOM 690 C C . SER A 1 92 ? -10.722 3.849 18.706 1.00 92.94 92 SER A C 1
ATOM 692 O O . SER A 1 92 ? -11.574 4.727 18.522 1.00 92.94 92 SER A O 1
ATOM 694 N N . ALA A 1 93 ? -10.159 3.167 17.699 1.00 92.44 93 ALA A N 1
ATOM 695 C CA . ALA A 1 93 ? -10.488 3.367 16.289 1.00 92.44 93 ALA A CA 1
ATOM 696 C C . ALA A 1 93 ? -11.974 3.078 16.000 1.00 92.44 93 ALA A C 1
ATOM 698 O O . ALA A 1 93 ? -12.611 2.259 16.672 1.00 92.44 93 ALA A O 1
ATOM 699 N N . ARG A 1 94 ? -12.569 3.803 15.044 1.00 93.06 94 ARG A N 1
ATOM 700 C CA . ARG A 1 94 ? -13.993 3.655 14.694 1.00 93.06 94 ARG A CA 1
ATOM 701 C C . ARG A 1 94 ? -14.330 4.180 13.304 1.00 93.06 94 ARG A C 1
ATOM 703 O O . ARG A 1 94 ? -13.674 5.094 12.817 1.00 93.06 94 ARG A O 1
ATOM 710 N N . LYS A 1 95 ? -15.463 3.716 12.769 1.00 92.81 95 LYS A N 1
ATOM 711 C CA . LYS A 1 95 ? -16.130 4.210 11.554 1.00 92.81 95 LYS A CA 1
ATOM 712 C C . LYS A 1 95 ? -15.302 4.007 10.286 1.00 92.81 95 LYS A C 1
ATOM 714 O O . LYS A 1 95 ? -15.600 3.091 9.533 1.00 92.81 95 LYS A O 1
ATOM 719 N N . SER A 1 96 ? -14.284 4.830 10.054 1.00 92.88 96 SER A N 1
ATOM 720 C CA . SER A 1 96 ? -13.563 4.864 8.782 1.00 92.88 96 SER A CA 1
ATOM 721 C C . SER A 1 96 ? -12.123 5.361 8.904 1.00 92.88 96 SER A C 1
ATOM 723 O O . SER A 1 96 ? -11.746 6.045 9.867 1.00 92.88 96 SER A O 1
ATOM 725 N N . GLY A 1 97 ? -11.341 5.023 7.885 1.00 91.06 97 GLY A N 1
ATOM 726 C CA . GLY A 1 97 ? -10.012 5.541 7.605 1.00 91.06 97 GLY A CA 1
ATOM 727 C C . GLY A 1 97 ? -9.704 5.484 6.111 1.00 91.06 97 GLY A C 1
ATOM 728 O O . GLY A 1 97 ? -10.534 5.049 5.313 1.00 91.06 97 GLY A O 1
ATOM 729 N N . TRP A 1 98 ? -8.527 5.961 5.738 1.00 89.88 98 TRP A N 1
ATOM 730 C CA . TRP A 1 98 ? -8.025 5.921 4.374 1.00 89.88 98 TRP A CA 1
ATOM 731 C C . TRP A 1 98 ? -6.501 5.811 4.342 1.00 89.88 98 TRP A C 1
ATOM 733 O O . TRP A 1 98 ? -5.817 6.094 5.332 1.00 89.88 98 TRP A O 1
ATOM 743 N N . VAL A 1 99 ? -6.005 5.355 3.197 1.00 89.50 99 VAL A N 1
ATOM 744 C CA . VAL A 1 99 ? -4.594 5.350 2.813 1.00 89.50 99 VAL A CA 1
ATOM 745 C C . VAL A 1 99 ? -4.474 6.222 1.574 1.00 89.50 99 VAL A C 1
ATOM 747 O O . VAL A 1 99 ? -5.092 5.899 0.564 1.00 89.50 99 VAL A O 1
ATOM 750 N N . ASP A 1 100 ? -3.715 7.301 1.662 1.00 83.50 100 ASP A N 1
ATOM 751 C CA . ASP A 1 100 ? -3.329 8.113 0.515 1.00 83.50 100 ASP A CA 1
ATOM 752 C C . ASP A 1 100 ? -1.945 7.662 0.057 1.00 83.50 100 ASP A C 1
ATOM 754 O O . ASP A 1 100 ? -1.049 7.497 0.887 1.00 83.50 100 ASP A O 1
ATOM 758 N N . LEU A 1 101 ? -1.809 7.421 -1.240 1.00 83.94 101 LEU A N 1
ATOM 759 C CA . LEU A 1 101 ? -0.550 7.200 -1.932 1.00 83.94 101 LEU A CA 1
ATOM 760 C C . LEU A 1 101 ? -0.319 8.387 -2.847 1.00 83.94 101 LEU A C 1
ATOM 762 O O . LEU A 1 101 ? -1.189 8.699 -3.659 1.00 83.94 101 LEU A O 1
ATOM 766 N N . THR A 1 102 ? 0.848 8.992 -2.734 1.00 78.56 102 THR A N 1
ATOM 767 C CA . THR A 1 102 ? 1.278 10.088 -3.592 1.00 78.56 102 THR A CA 1
ATOM 768 C C . THR A 1 102 ? 2.657 9.738 -4.100 1.00 78.56 102 THR A C 1
ATOM 770 O O . THR A 1 102 ? 3.531 9.387 -3.309 1.00 78.56 102 THR A O 1
ATOM 773 N N . ALA A 1 103 ? 2.854 9.778 -5.415 1.00 75.06 103 ALA A N 1
ATOM 774 C CA . ALA A 1 103 ? 4.204 9.721 -5.957 1.00 75.06 103 ALA A CA 1
ATOM 775 C C . ALA A 1 103 ? 4.970 10.925 -5.397 1.00 75.06 103 ALA A C 1
ATOM 777 O O . ALA A 1 103 ? 4.579 12.069 -5.636 1.00 75.06 103 ALA A O 1
ATOM 778 N N . ALA A 1 104 ? 5.996 10.677 -4.583 1.00 65.44 104 ALA A N 1
ATOM 779 C CA . ALA A 1 104 ? 6.816 11.761 -4.076 1.00 65.44 104 ALA A CA 1
ATOM 780 C C . ALA A 1 104 ? 7.476 12.432 -5.281 1.00 65.44 104 ALA A C 1
ATOM 782 O O . ALA A 1 104 ? 7.882 11.754 -6.229 1.00 65.44 104 ALA A O 1
ATOM 783 N N . ALA A 1 105 ? 7.567 13.765 -5.263 1.00 53.44 105 ALA A N 1
ATOM 784 C CA . ALA A 1 105 ? 8.361 14.467 -6.258 1.00 53.44 105 ALA A CA 1
ATOM 785 C C . ALA A 1 105 ? 9.747 13.820 -6.266 1.00 53.44 105 ALA A C 1
ATOM 787 O O . ALA A 1 105 ? 10.349 13.680 -5.197 1.00 53.44 105 ALA A O 1
ATOM 788 N N . LYS A 1 106 ? 10.183 13.371 -7.452 1.00 50.69 106 LYS A N 1
ATOM 789 C CA . LYS A 1 106 ? 11.477 12.728 -7.689 1.00 50.69 106 LYS A CA 1
ATOM 790 C C . LYS A 1 106 ? 12.496 13.428 -6.788 1.00 50.69 106 LYS A C 1
ATOM 792 O O . LYS A 1 106 ? 12.624 14.650 -6.940 1.00 50.69 106 LYS A O 1
ATOM 797 N N . PRO A 1 107 ? 13.154 12.757 -5.818 1.00 40.78 107 PRO A N 1
ATOM 798 C CA . PRO A 1 107 ? 14.310 13.371 -5.200 1.00 40.78 107 PRO A CA 1
ATOM 799 C C . PRO A 1 107 ? 15.219 13.653 -6.379 1.00 40.78 107 PRO A C 1
ATOM 801 O O . PRO A 1 107 ? 15.671 12.734 -7.063 1.00 40.78 107 PRO A O 1
ATOM 804 N N . ALA A 1 108 ? 15.342 14.931 -6.720 1.00 41.41 108 ALA A N 1
ATOM 805 C CA . ALA A 1 108 ? 16.258 15.343 -7.745 1.00 41.41 108 ALA A CA 1
ATOM 806 C C . ALA A 1 108 ? 17.588 14.798 -7.225 1.00 41.41 108 ALA A C 1
ATOM 808 O O . ALA A 1 108 ? 17.992 15.153 -6.114 1.00 41.41 108 ALA A O 1
ATOM 809 N N . ALA A 1 109 ? 18.175 13.819 -7.919 1.00 44.94 109 ALA A N 1
ATOM 810 C CA . ALA A 1 109 ? 19.498 13.308 -7.598 1.00 44.94 109 ALA A CA 1
ATOM 811 C C . ALA A 1 109 ? 20.473 14.432 -7.957 1.00 44.94 109 ALA A C 1
ATOM 813 O O . ALA A 1 109 ? 21.140 14.415 -8.982 1.00 44.94 109 ALA A O 1
ATOM 814 N N . CYS A 1 110 ? 20.404 15.495 -7.166 1.00 44.22 110 CYS A N 1
ATOM 815 C CA . CYS A 1 110 ? 21.041 16.764 -7.378 1.00 44.22 110 CYS A CA 1
ATOM 816 C C . CYS A 1 110 ? 21.712 17.093 -6.060 1.00 44.22 110 CYS A C 1
ATOM 818 O O . CYS A 1 110 ? 21.067 17.462 -5.076 1.00 44.22 110 CYS A O 1
ATOM 820 N N . SER A 1 111 ? 23.019 16.901 -6.027 1.00 43.31 111 SER A N 1
ATOM 821 C CA . SER A 1 111 ? 23.849 17.401 -4.946 1.00 43.31 111 SER A CA 1
ATOM 822 C C . SER A 1 111 ? 24.422 18.741 -5.382 1.00 43.31 111 SER A C 1
ATOM 824 O O . SER A 1 111 ? 25.008 18.836 -6.461 1.00 43.31 111 SER A O 1
ATOM 826 N N . ALA A 1 112 ? 24.270 19.765 -4.544 1.00 38.94 112 ALA A N 1
ATOM 827 C CA . ALA A 1 112 ? 25.034 20.992 -4.705 1.00 38.94 112 ALA A CA 1
ATOM 828 C C . ALA A 1 112 ? 26.509 20.685 -4.409 1.00 38.94 112 ALA A C 1
ATOM 830 O O . ALA A 1 112 ? 26.829 20.139 -3.349 1.00 38.94 112 ALA A O 1
ATOM 831 N N . THR A 1 113 ? 27.402 21.001 -5.340 1.00 46.78 113 THR A N 1
ATOM 832 C CA . THR A 1 113 ? 28.845 20.946 -5.087 1.00 46.78 113 THR A CA 1
ATOM 833 C C . THR A 1 113 ? 29.258 22.133 -4.217 1.00 46.78 113 THR A C 1
ATOM 835 O O . THR A 1 113 ? 28.559 23.143 -4.122 1.00 46.78 113 THR A O 1
ATOM 838 N N . SER A 1 114 ? 30.434 22.054 -3.597 1.00 36.53 114 SER A N 1
ATOM 839 C CA . SER A 1 114 ? 31.010 23.132 -2.777 1.00 36.53 114 SER A CA 1
ATOM 840 C C . SER A 1 114 ? 31.223 24.458 -3.536 1.00 36.53 114 SER A C 1
ATOM 842 O O . SER A 1 114 ? 31.515 25.469 -2.905 1.00 36.53 114 SER A O 1
ATOM 844 N N . SER A 1 115 ? 31.093 24.457 -4.870 1.00 41.59 115 SER A N 1
ATOM 845 C CA . SER A 1 115 ? 31.140 25.633 -5.752 1.00 41.59 115 SER A CA 1
ATOM 846 C C . SER A 1 115 ? 29.785 26.329 -5.940 1.00 41.59 115 SER A C 1
ATOM 848 O O . SER A 1 115 ? 29.746 27.418 -6.501 1.00 41.59 115 SER A O 1
ATOM 850 N N . GLY A 1 116 ? 28.684 25.744 -5.451 1.00 33.47 116 GLY A N 1
ATOM 851 C CA . GLY A 1 116 ? 27.329 26.282 -5.620 1.00 33.47 116 GLY A CA 1
ATOM 852 C C . GLY A 1 116 ? 26.613 25.823 -6.894 1.00 33.47 116 GLY A C 1
ATOM 853 O O . GLY A 1 116 ? 25.486 26.252 -7.135 1.00 33.47 116 GLY A O 1
ATOM 854 N N . ASP A 1 117 ? 27.220 24.927 -7.675 1.00 33.84 117 ASP A N 1
ATOM 855 C CA . ASP A 1 117 ? 26.605 24.356 -8.871 1.00 33.84 117 ASP A CA 1
ATOM 856 C C . ASP A 1 117 ? 25.667 23.199 -8.501 1.00 33.84 117 ASP A C 1
ATOM 858 O O . ASP A 1 117 ? 26.002 22.321 -7.699 1.00 33.84 117 ASP A O 1
ATOM 862 N N . ILE A 1 118 ? 24.471 23.185 -9.094 1.00 39.62 118 ILE A N 1
ATOM 863 C CA . ILE A 1 118 ? 23.503 22.097 -8.928 1.00 39.62 118 ILE A CA 1
ATOM 864 C C . ILE A 1 118 ? 23.820 21.033 -9.980 1.00 39.62 118 ILE A C 1
ATOM 866 O O . ILE A 1 118 ? 23.412 21.152 -11.134 1.00 39.62 118 ILE A O 1
ATOM 870 N N . ASN A 1 119 ? 24.554 19.991 -9.583 1.00 42.53 119 ASN A N 1
ATOM 871 C CA . ASN A 1 119 ? 24.804 18.843 -10.445 1.00 42.53 119 ASN A CA 1
ATOM 872 C C . ASN A 1 119 ? 23.659 17.849 -10.291 1.00 42.53 119 ASN A C 1
ATOM 874 O O . ASN A 1 119 ? 23.637 17.058 -9.349 1.00 42.53 119 ASN A O 1
ATOM 878 N N . CYS A 1 120 ? 22.700 17.929 -11.204 1.00 44.19 120 CYS A N 1
ATOM 879 C CA . CYS A 1 120 ? 21.743 16.864 -11.410 1.00 44.19 120 CYS A CA 1
ATOM 880 C C . CYS A 1 120 ? 22.387 15.866 -12.361 1.00 44.19 120 CYS A C 1
ATOM 882 O O . CYS A 1 120 ? 22.588 16.196 -13.530 1.00 44.19 120 CYS A O 1
ATOM 884 N N . SER A 1 121 ? 22.707 14.666 -11.878 1.00 44.06 121 SER A N 1
ATOM 885 C CA . SER A 1 121 ? 23.092 13.572 -12.761 1.00 44.06 121 SER A CA 1
ATOM 886 C C . SER A 1 121 ? 21.864 13.165 -13.570 1.00 44.06 121 SER A C 1
ATOM 888 O O . SER A 1 121 ? 21.112 12.255 -13.220 1.00 44.06 121 SER A O 1
ATOM 890 N N . ASP A 1 122 ? 21.633 13.892 -14.659 1.00 43.25 122 ASP A N 1
ATOM 891 C CA . ASP A 1 122 ? 20.867 13.379 -15.774 1.00 43.25 122 ASP A CA 1
ATOM 892 C C . ASP A 1 122 ? 21.589 12.098 -16.199 1.00 43.25 122 ASP A C 1
ATOM 894 O O . ASP A 1 122 ? 22.768 12.120 -16.563 1.00 43.25 122 ASP A O 1
ATOM 898 N N . LEU A 1 123 ? 20.928 10.949 -16.059 1.00 45.06 123 LEU A N 1
ATOM 899 C CA . LEU A 1 123 ? 21.400 9.672 -16.597 1.00 45.06 123 LEU A CA 1
ATOM 900 C C . LEU A 1 123 ? 21.264 9.725 -18.122 1.00 45.06 123 LEU A C 1
ATOM 902 O O . LEU A 1 123 ? 20.457 9.029 -18.734 1.00 45.06 123 LEU A O 1
ATOM 906 N N . GLY A 1 124 ? 22.026 10.622 -18.726 1.00 43.22 124 GLY A N 1
ATOM 907 C CA . GLY A 1 124 ? 21.893 11.039 -20.102 1.00 43.22 124 GLY A CA 1
ATOM 908 C C . GLY A 1 124 ? 23.206 11.641 -20.549 1.00 43.22 124 GLY A C 1
ATOM 909 O O . GLY A 1 124 ? 23.268 12.845 -20.742 1.00 43.22 124 GLY A O 1
ATOM 910 N N . SER A 1 125 ? 24.251 10.806 -20.629 1.00 43.28 125 SER A N 1
ATOM 911 C CA . SER A 1 125 ? 25.369 10.871 -21.599 1.00 43.28 125 SER A CA 1
ATOM 912 C C . SER A 1 125 ? 26.496 9.881 -21.266 1.00 43.28 125 SER A C 1
ATOM 914 O O . SER A 1 125 ? 27.127 9.389 -22.193 1.00 43.28 125 SER A O 1
ATOM 916 N N . ASP A 1 126 ? 26.722 9.538 -19.985 1.00 46.38 126 ASP A N 1
ATOM 917 C CA . ASP A 1 126 ? 28.030 8.985 -19.568 1.00 46.38 126 ASP A CA 1
ATOM 918 C C . ASP A 1 126 ? 28.065 7.543 -19.026 1.00 46.38 126 ASP A C 1
ATOM 920 O O . ASP A 1 126 ? 29.138 6.997 -18.778 1.00 46.38 126 ASP A O 1
ATOM 924 N N . THR A 1 127 ? 26.931 6.862 -18.845 1.00 44.59 127 THR A N 1
ATOM 925 C CA . THR A 1 127 ? 26.945 5.499 -18.266 1.00 44.59 127 THR A CA 1
ATOM 926 C C . THR A 1 127 ? 27.537 4.461 -19.228 1.00 44.59 127 THR A C 1
ATOM 928 O O . THR A 1 127 ? 28.173 3.505 -18.797 1.00 44.59 127 THR A O 1
ATOM 931 N N . ALA A 1 128 ? 27.375 4.668 -20.539 1.00 44.81 128 ALA A N 1
ATOM 932 C CA . ALA A 1 128 ? 27.965 3.808 -21.567 1.00 44.81 128 ALA A CA 1
ATOM 933 C C . ALA A 1 128 ? 29.479 4.034 -21.743 1.00 44.81 128 ALA A C 1
ATOM 935 O O . ALA A 1 128 ? 30.178 3.131 -22.185 1.00 44.81 128 ALA A O 1
ATOM 936 N N . THR A 1 129 ? 29.986 5.220 -21.394 1.00 48.38 129 THR A N 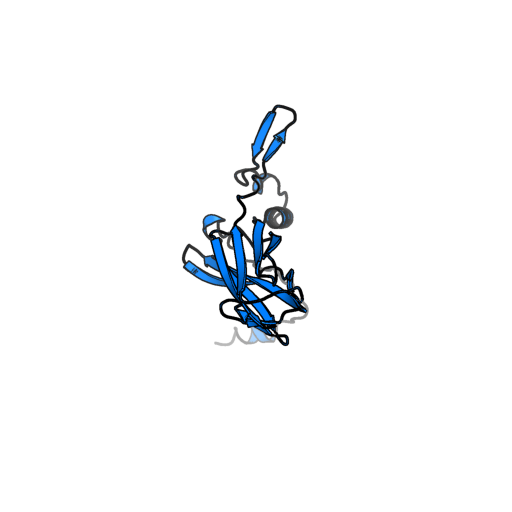1
ATOM 937 C CA . THR A 1 129 ? 31.413 5.582 -21.448 1.00 48.38 129 THR A CA 1
ATOM 938 C C . THR A 1 129 ? 32.174 5.223 -20.169 1.00 48.38 129 THR A C 1
ATOM 940 O O . THR A 1 129 ? 33.401 5.217 -20.191 1.00 48.38 129 THR A O 1
ATOM 943 N N . GLN A 1 130 ? 31.474 4.907 -19.072 1.00 50.44 130 GLN A N 1
ATOM 944 C CA . GLN A 1 130 ? 32.071 4.497 -17.792 1.00 50.44 130 GLN A CA 1
ATOM 945 C C . GLN A 1 130 ? 32.173 2.978 -17.605 1.00 50.44 130 GLN A C 1
ATOM 947 O O . GLN A 1 130 ? 32.969 2.535 -16.786 1.00 50.44 130 GLN A O 1
ATOM 952 N N . ALA A 1 131 ? 31.402 2.183 -18.350 1.00 54.22 131 ALA A N 1
ATOM 953 C CA . ALA A 1 131 ? 31.489 0.729 -18.293 1.00 54.22 131 ALA A CA 1
ATOM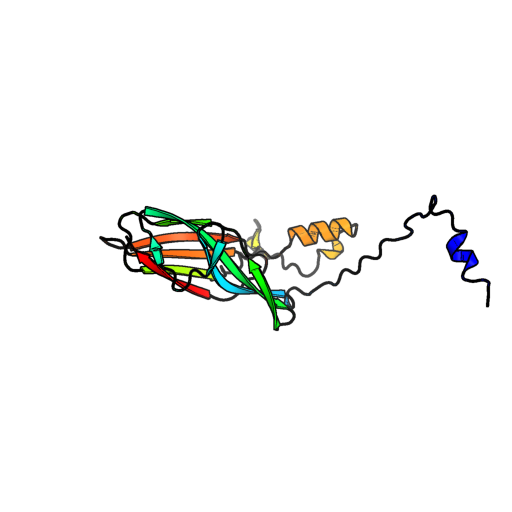 954 C C . ALA A 1 131 ? 32.610 0.211 -19.208 1.00 54.22 131 ALA A C 1
ATOM 956 O O . ALA A 1 131 ? 32.566 0.392 -20.425 1.00 54.22 131 ALA A O 1
ATOM 957 N N . SER A 1 132 ? 33.595 -0.481 -18.641 1.00 65.56 132 SER A N 1
ATOM 958 C CA . SER A 1 132 ? 34.661 -1.165 -19.384 1.00 65.56 132 SER A CA 1
ATOM 959 C C . SER A 1 132 ? 34.244 -2.551 -19.898 1.00 65.56 132 SER A C 1
ATOM 961 O O . SER A 1 132 ? 34.928 -3.138 -20.738 1.00 65.56 132 SER A O 1
ATOM 963 N N . SER A 1 133 ? 33.105 -3.072 -19.427 1.00 59.69 133 SER A N 1
ATOM 964 C CA . SER A 1 133 ? 32.534 -4.358 -19.836 1.00 59.69 133 SER A CA 1
ATOM 965 C C . SER A 1 133 ? 31.002 -4.348 -19.810 1.00 59.69 133 SER A C 1
ATOM 967 O O . SER A 1 133 ? 30.376 -3.470 -19.218 1.00 59.69 133 SER A O 1
ATOM 969 N N . PHE A 1 134 ? 30.381 -5.344 -20.452 1.00 56.09 134 PHE A N 1
ATOM 970 C CA . PHE A 1 134 ? 28.924 -5.503 -20.424 1.00 56.09 134 PHE A CA 1
ATOM 971 C C . PHE A 1 134 ? 28.404 -5.801 -19.012 1.00 56.09 134 PHE A C 1
ATOM 973 O O . PHE A 1 134 ? 27.371 -5.264 -18.630 1.00 56.09 134 PHE A O 1
ATOM 980 N N . ASP A 1 135 ? 29.135 -6.589 -18.224 1.00 60.47 135 ASP A N 1
ATOM 981 C CA . ASP A 1 135 ? 28.754 -6.893 -16.842 1.00 60.47 135 ASP A CA 1
ATOM 982 C C . ASP A 1 135 ? 28.798 -5.632 -15.967 1.00 60.47 135 ASP A C 1
ATOM 984 O O . ASP A 1 135 ? 27.847 -5.352 -15.243 1.00 60.47 135 ASP A O 1
ATOM 988 N N . GLU A 1 136 ? 29.821 -4.788 -16.134 1.00 59.66 136 GLU A N 1
ATOM 989 C CA . GLU A 1 136 ? 29.906 -3.489 -15.455 1.00 59.66 136 GLU A CA 1
ATOM 990 C C . GLU A 1 136 ? 28.790 -2.529 -15.896 1.00 59.66 136 GLU A C 1
ATOM 992 O O . GLU A 1 136 ? 28.239 -1.790 -15.083 1.00 59.66 136 GLU A O 1
ATOM 997 N N . LEU A 1 137 ? 28.390 -2.573 -17.171 1.00 55.50 137 LEU A N 1
ATOM 998 C CA . LEU A 1 137 ? 27.231 -1.825 -17.653 1.00 55.50 137 LEU A CA 1
ATOM 999 C C . LEU A 1 137 ? 25.934 -2.323 -17.000 1.00 55.50 137 LEU A C 1
ATOM 1001 O O . LEU A 1 137 ? 25.103 -1.505 -16.614 1.00 55.50 137 LEU A O 1
ATOM 1005 N N . ILE A 1 138 ? 25.744 -3.638 -16.857 1.00 58.91 138 ILE A N 1
ATOM 1006 C CA . ILE A 1 138 ? 24.585 -4.216 -16.162 1.00 58.91 138 ILE A CA 1
ATOM 1007 C C . ILE A 1 138 ? 24.594 -3.829 -14.681 1.00 58.91 138 ILE A C 1
ATOM 1009 O O . ILE A 1 138 ? 23.546 -3.450 -14.156 1.00 58.91 138 ILE A O 1
ATOM 1013 N N . ASP A 1 139 ? 25.754 -3.832 -14.030 1.00 57.41 139 ASP A N 1
ATOM 1014 C CA . ASP A 1 139 ? 25.903 -3.395 -12.643 1.00 57.41 139 ASP A CA 1
ATOM 1015 C C . ASP A 1 139 ? 25.559 -1.904 -12.487 1.00 57.41 139 ASP A C 1
ATOM 1017 O O . ASP A 1 139 ? 24.730 -1.550 -11.645 1.00 57.41 139 ASP A O 1
ATOM 1021 N N . LEU A 1 140 ? 26.076 -1.026 -13.353 1.00 53.69 140 LEU A N 1
ATOM 1022 C CA . LEU A 1 140 ? 25.741 0.406 -13.364 1.00 53.69 140 LEU A CA 1
ATOM 1023 C C . LEU A 1 140 ? 24.257 0.663 -13.684 1.00 53.69 140 LEU A C 1
ATOM 1025 O O . LEU A 1 140 ? 23.622 1.548 -13.099 1.00 53.69 140 LEU A O 1
ATOM 1029 N N . LEU A 1 141 ? 23.660 -0.128 -14.577 1.00 53.59 141 LEU A N 1
ATOM 1030 C CA . LEU A 1 141 ? 22.227 -0.073 -14.877 1.00 53.59 141 LEU A CA 1
ATOM 1031 C C . LEU A 1 141 ? 21.367 -0.595 -13.715 1.00 53.59 141 LEU A C 1
ATOM 1033 O O . LEU A 1 141 ? 20.275 -0.082 -13.476 1.00 53.59 141 LEU A O 1
ATOM 1037 N N . SER A 1 142 ? 21.858 -1.570 -12.948 1.00 49.50 142 SER A N 1
ATOM 1038 C CA . SER A 1 142 ? 21.172 -2.078 -11.755 1.00 49.50 142 SER A CA 1
ATOM 1039 C C . SER A 1 142 ? 21.165 -1.045 -10.620 1.00 49.50 142 SER A C 1
ATOM 1041 O O . SER A 1 142 ? 20.136 -0.848 -9.964 1.00 49.50 142 SER A O 1
ATOM 1043 N N . LEU A 1 143 ? 22.273 -0.312 -10.458 1.00 47.72 143 LEU A N 1
ATOM 1044 C CA . LEU A 1 143 ? 22.429 0.782 -9.495 1.00 47.72 143 LEU A CA 1
ATOM 1045 C C . LEU A 1 143 ? 21.589 2.012 -9.855 1.00 47.72 143 LEU A C 1
ATOM 1047 O O . LEU A 1 143 ? 21.200 2.771 -8.971 1.00 47.72 143 LEU A O 1
ATOM 1051 N N . SER A 1 144 ? 21.289 2.200 -11.140 1.00 47.88 144 SER A N 1
ATOM 1052 C CA . SER A 1 144 ? 20.514 3.335 -11.649 1.00 47.88 144 SER A CA 1
ATOM 1053 C C . SER A 1 144 ? 19.024 3.047 -11.821 1.00 47.88 144 SER A C 1
ATOM 1055 O O . SER A 1 144 ? 18.313 3.889 -12.372 1.00 47.88 144 SER A O 1
ATOM 1057 N N . THR A 1 145 ? 18.523 1.899 -11.337 1.00 50.44 145 THR A N 1
ATOM 1058 C CA . THR A 1 145 ? 17.084 1.605 -11.367 1.00 50.44 145 THR A CA 1
ATOM 1059 C C . THR A 1 145 ? 16.313 2.782 -10.757 1.00 50.44 145 THR A C 1
ATOM 1061 O O . THR A 1 145 ? 16.483 3.073 -9.569 1.00 50.44 145 THR A O 1
ATOM 1064 N N . PRO A 1 146 ? 15.491 3.506 -11.545 1.00 55.16 146 PRO A N 1
ATOM 1065 C CA . PRO A 1 146 ? 14.832 4.713 -11.072 1.00 55.16 146 PRO A CA 1
ATOM 1066 C C . PRO A 1 146 ? 13.677 4.295 -10.169 1.00 55.16 146 PRO A C 1
ATOM 1068 O O . PRO A 1 146 ? 12.529 4.233 -10.593 1.00 55.16 146 PRO A O 1
ATOM 1071 N N . SER A 1 147 ? 13.992 3.916 -8.937 1.00 58.19 147 SER A N 1
ATOM 1072 C CA . SER A 1 147 ? 13.002 3.656 -7.909 1.00 58.19 147 SER A CA 1
ATOM 1073 C C . SER A 1 147 ? 12.553 4.999 -7.351 1.00 58.19 147 SER A C 1
ATOM 1075 O O . SER A 1 147 ? 13.302 5.693 -6.667 1.00 58.19 147 SER A O 1
ATOM 1077 N N . ASP A 1 148 ? 11.324 5.391 -7.680 1.00 72.88 148 ASP A N 1
ATOM 1078 C CA . ASP A 1 148 ? 10.722 6.553 -7.042 1.00 72.88 148 ASP A CA 1
ATOM 1079 C C . ASP A 1 148 ? 10.329 6.229 -5.602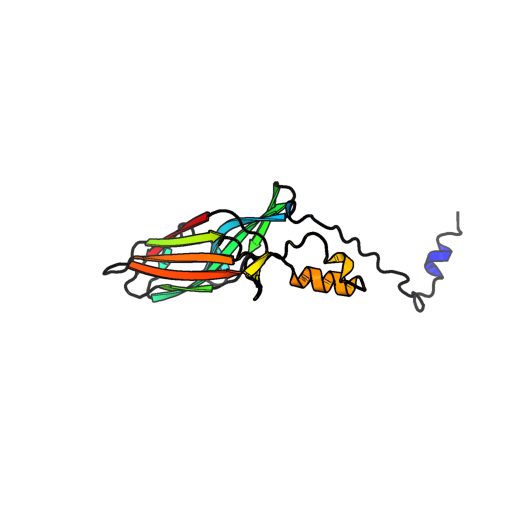 1.00 72.88 148 ASP A C 1
ATOM 1081 O O . ASP A 1 148 ? 10.188 5.074 -5.178 1.00 72.88 148 ASP A O 1
ATOM 1085 N N . ILE A 1 149 ? 10.118 7.288 -4.835 1.00 78.12 149 ILE A N 1
ATOM 1086 C CA . ILE A 1 149 ? 9.523 7.195 -3.514 1.00 78.12 149 ILE A CA 1
ATOM 1087 C C . ILE A 1 149 ? 8.024 7.449 -3.661 1.00 78.12 149 ILE A C 1
ATOM 1089 O O . ILE A 1 149 ? 7.591 8.353 -4.366 1.00 78.12 149 ILE A O 1
ATOM 1093 N N . VAL A 1 150 ? 7.213 6.643 -2.986 1.00 80.62 150 VAL A N 1
ATOM 1094 C CA . VAL A 1 150 ? 5.774 6.872 -2.847 1.00 80.62 150 VAL A CA 1
ATOM 1095 C C . VAL A 1 150 ? 5.497 7.210 -1.395 1.00 80.62 150 VAL A C 1
ATOM 1097 O O . VAL A 1 150 ? 5.722 6.385 -0.505 1.00 80.62 150 VAL A O 1
ATOM 1100 N N . ASP A 1 151 ? 4.993 8.412 -1.155 1.00 80.94 151 ASP A N 1
ATOM 1101 C CA . ASP A 1 151 ? 4.543 8.841 0.157 1.00 80.94 151 ASP A CA 1
ATOM 1102 C C . ASP A 1 151 ? 3.187 8.230 0.484 1.00 80.94 151 ASP A C 1
ATOM 1104 O O . ASP A 1 151 ? 2.270 8.152 -0.335 1.00 80.94 151 ASP A O 1
ATOM 1108 N N . VAL A 1 152 ? 3.073 7.771 1.724 1.00 82.31 152 VAL A N 1
ATOM 1109 C CA . VAL A 1 152 ? 1.941 7.005 2.226 1.00 82.31 152 VAL A CA 1
ATOM 1110 C C . VAL A 1 152 ? 1.412 7.665 3.476 1.00 82.31 152 VAL A C 1
ATOM 1112 O O . VAL A 1 152 ? 1.998 7.567 4.561 1.00 82.31 152 VAL A O 1
ATOM 1115 N N . VAL A 1 153 ? 0.240 8.272 3.355 1.00 82.75 153 VAL A N 1
ATOM 1116 C CA . VAL A 1 153 ? -0.457 8.869 4.490 1.00 82.75 153 VAL A CA 1
ATOM 1117 C C . VAL A 1 153 ? -1.606 7.962 4.898 1.00 82.75 153 VAL A C 1
ATOM 1119 O O . VAL A 1 153 ? -2.563 7.737 4.166 1.00 82.75 153 VAL A O 1
ATOM 1122 N N . THR A 1 154 ? -1.534 7.427 6.110 1.00 82.75 154 THR A N 1
ATOM 1123 C CA . THR A 1 154 ? -2.610 6.640 6.718 1.00 82.75 154 THR A CA 1
ATOM 1124 C C . THR A 1 154 ? -3.355 7.479 7.733 1.00 82.75 154 THR A C 1
ATOM 1126 O O . THR A 1 154 ? -2.772 7.945 8.709 1.00 82.75 154 THR A O 1
ATOM 1129 N N . GLN A 1 155 ? -4.666 7.619 7.567 1.00 85.56 155 GLN A N 1
ATOM 1130 C CA . GLN A 1 155 ? -5.495 8.370 8.502 1.00 85.56 155 GLN A CA 1
ATOM 1131 C C . GLN A 1 155 ? -6.725 7.571 8.920 1.00 85.56 155 GLN A C 1
ATOM 1133 O O . GLN A 1 155 ? -7.383 6.933 8.106 1.00 85.56 155 GLN A O 1
ATOM 1138 N N . TYR A 1 156 ? -7.078 7.617 10.206 1.00 87.94 156 TYR A N 1
ATOM 1139 C CA . TYR A 1 156 ? -8.312 7.001 10.696 1.00 87.94 156 TYR A CA 1
ATOM 1140 C C . TYR A 1 156 ? -8.913 7.711 11.906 1.00 87.94 156 TYR A C 1
ATOM 1142 O O . TYR A 1 156 ? -8.238 8.394 12.681 1.00 87.94 156 TYR A O 1
ATOM 1150 N N . ARG A 1 157 ? -10.228 7.549 12.076 1.00 83.44 157 ARG A N 1
ATOM 1151 C CA . ARG A 1 157 ? -10.992 8.177 13.161 1.00 83.44 157 ARG A CA 1
ATOM 1152 C C . ARG A 1 157 ? -10.850 7.407 14.474 1.00 83.44 157 ARG A C 1
ATOM 1154 O O . ARG A 1 157 ? -10.931 6.179 14.508 1.00 83.44 157 ARG A O 1
ATOM 1161 N N . LEU A 1 158 ? -10.729 8.143 15.578 1.00 88.50 158 LEU A N 1
ATOM 1162 C CA . LEU A 1 158 ? -10.743 7.621 16.948 1.00 88.50 158 LEU A CA 1
ATOM 1163 C C . LEU A 1 158 ? -12.043 8.001 17.673 1.00 88.50 158 LEU A C 1
ATOM 1165 O O . LEU A 1 158 ? -12.840 8.807 17.183 1.00 88.50 158 LEU A O 1
ATOM 1169 N N . LYS A 1 159 ? -12.266 7.441 18.874 1.00 84.38 159 LYS A N 1
ATOM 1170 C CA . LYS A 1 159 ? -13.357 7.847 19.786 1.00 84.38 159 LYS A CA 1
ATOM 1171 C C . LYS A 1 159 ? -13.309 9.352 20.082 1.00 84.38 159 LYS A C 1
ATOM 1173 O O . LYS A 1 159 ? -14.360 9.983 20.104 1.00 84.38 159 LYS A O 1
ATOM 1178 N N . LYS A 1 160 ? -12.106 9.903 20.261 1.00 87.12 160 LYS A N 1
ATOM 1179 C CA . LYS A 1 160 ? -11.824 11.338 20.384 1.00 87.12 160 LYS A CA 1
ATOM 1180 C C . LYS A 1 160 ? -10.718 11.685 19.380 1.00 87.12 160 LYS A C 1
ATOM 1182 O O . LYS A 1 160 ? -9.631 11.125 19.474 1.00 87.12 160 LYS A O 1
ATOM 1187 N N . GLY A 1 161 ? -11.017 12.533 18.398 1.00 84.94 161 GLY A N 1
ATOM 1188 C CA . GLY A 1 161 ? -10.062 12.949 17.365 1.00 84.94 161 GLY A CA 1
ATOM 1189 C C . GLY A 1 161 ? -9.799 11.923 16.252 1.00 84.94 161 GLY A C 1
ATOM 1190 O O . GLY A 1 161 ? -10.636 11.071 15.931 1.00 84.94 161 GLY A O 1
ATOM 1191 N N . LYS A 1 162 ? -8.619 12.040 15.641 1.00 84.56 162 LYS A N 1
ATOM 1192 C CA . LYS A 1 162 ? -8.131 11.237 14.511 1.00 84.56 162 LYS A CA 1
ATOM 1193 C C . LYS A 1 162 ? -6.661 10.874 14.724 1.00 84.56 162 LYS A C 1
ATOM 1195 O O . LYS A 1 162 ? -5.974 11.516 15.509 1.00 84.56 162 LYS A O 1
ATOM 1200 N N . THR A 1 163 ? -6.185 9.832 14.057 1.00 81.69 163 THR A N 1
ATOM 1201 C CA . THR A 1 163 ? -4.757 9.499 13.961 1.00 81.69 163 THR A CA 1
ATOM 1202 C C . THR A 1 163 ? -4.321 9.660 12.516 1.00 81.69 163 THR A C 1
ATOM 1204 O O . THR A 1 163 ? -5.073 9.274 11.623 1.00 81.69 163 THR A O 1
ATOM 1207 N N . VAL A 1 164 ? -3.129 10.217 12.320 1.00 78.94 164 VAL A N 1
ATOM 1208 C CA . VAL A 1 164 ? -2.434 10.324 11.034 1.00 78.94 164 VAL A CA 1
ATOM 1209 C C . VAL A 1 164 ? -1.066 9.669 11.210 1.00 78.94 164 VAL A C 1
ATOM 1211 O O . VAL A 1 164 ? -0.428 9.857 12.244 1.00 78.94 164 VAL A O 1
ATOM 1214 N N . GLY A 1 165 ? -0.649 8.866 10.242 1.00 73.00 165 GLY A N 1
ATOM 1215 C CA . GLY A 1 165 ? 0.690 8.305 10.144 1.00 73.00 165 GLY A CA 1
ATOM 1216 C C . GLY A 1 165 ? 1.225 8.537 8.741 1.00 73.00 165 GLY A C 1
ATOM 1217 O O . GLY A 1 165 ? 0.487 8.364 7.776 1.00 73.00 165 GLY A O 1
ATOM 1218 N N . VAL A 1 166 ? 2.490 8.925 8.645 1.00 75.50 166 VAL A N 1
ATOM 1219 C CA . VAL A 1 166 ? 3.183 9.162 7.377 1.00 75.50 166 VAL A CA 1
ATOM 1220 C C . VAL A 1 166 ? 4.321 8.159 7.272 1.00 75.50 166 VAL A C 1
ATOM 1222 O O . VAL A 1 166 ? 4.983 7.860 8.270 1.00 75.50 166 VAL A O 1
ATOM 1225 N N . ARG A 1 167 ? 4.484 7.574 6.092 1.00 76.56 167 ARG A N 1
ATOM 1226 C CA . ARG A 1 167 ? 5.549 6.634 5.736 1.00 76.56 167 ARG A CA 1
ATOM 1227 C C . ARG A 1 167 ? 5.893 6.853 4.270 1.00 76.56 167 ARG A C 1
ATOM 1229 O O . ARG A 1 167 ? 5.092 7.438 3.554 1.00 76.56 167 ARG A O 1
ATOM 1236 N N . SER A 1 168 ? 6.998 6.277 3.828 1.00 77.50 168 SER A N 1
ATOM 1237 C CA . SER A 1 168 ? 7.354 6.259 2.414 1.00 77.50 168 SER A CA 1
ATOM 1238 C C . SER A 1 168 ? 7.706 4.832 1.993 1.00 77.50 168 SER A C 1
ATOM 1240 O O . SER A 1 168 ? 8.183 4.032 2.807 1.00 77.50 168 SER A O 1
ATOM 1242 N N . TRP A 1 169 ? 7.405 4.488 0.746 1.00 82.56 169 TRP A N 1
ATOM 1243 C CA . TRP A 1 169 ? 7.710 3.198 0.132 1.00 82.56 169 TRP A CA 1
ATOM 1244 C C . TRP A 1 169 ? 8.598 3.396 -1.085 1.00 82.56 169 TRP A C 1
ATOM 1246 O O . TRP A 1 169 ? 8.354 4.289 -1.889 1.00 82.56 169 TRP A O 1
ATOM 1256 N N . THR A 1 170 ? 9.575 2.512 -1.252 1.00 82.56 170 THR A N 1
ATOM 1257 C CA . THR A 1 170 ? 10.330 2.405 -2.499 1.00 82.56 170 THR A CA 1
ATOM 1258 C C . THR A 1 170 ? 9.445 1.755 -3.560 1.00 82.56 170 THR A C 1
ATOM 1260 O O . THR A 1 170 ? 8.887 0.670 -3.348 1.00 82.56 170 THR A O 1
ATOM 1263 N N . ALA A 1 171 ? 9.268 2.440 -4.682 1.00 79.44 171 ALA A N 1
ATOM 1264 C CA . ALA A 1 171 ? 8.544 1.942 -5.835 1.00 79.44 171 ALA A CA 1
ATOM 1265 C C . ALA A 1 171 ? 9.413 1.008 -6.696 1.00 79.44 171 ALA A C 1
ATOM 1267 O O . ALA A 1 171 ? 10.638 1.096 -6.662 1.00 79.44 171 ALA A O 1
ATOM 1268 N N . PRO A 1 172 ? 8.795 0.132 -7.510 1.00 73.88 172 PRO A N 1
ATOM 1269 C CA . PRO A 1 172 ? 9.517 -0.717 -8.464 1.00 73.88 172 PRO A CA 1
ATOM 1270 C C . PRO A 1 172 ? 10.105 0.055 -9.660 1.00 73.88 172 PRO A C 1
ATOM 1272 O O . PRO A 1 172 ? 10.787 -0.537 -10.490 1.00 73.88 172 PRO A O 1
ATOM 1275 N N . GLY A 1 173 ? 9.799 1.345 -9.784 1.00 74.38 173 GLY A N 1
ATOM 1276 C CA . GLY A 1 173 ? 10.245 2.212 -10.865 1.00 74.38 173 GLY A CA 1
ATOM 1277 C C . GLY A 1 173 ? 9.658 3.614 -10.710 1.00 74.38 173 GLY A C 1
ATOM 1278 O O . GLY A 1 173 ? 9.171 3.956 -9.629 1.00 74.38 173 GLY A O 1
ATOM 1279 N N . VAL A 1 174 ? 9.641 4.387 -11.798 1.00 75.56 174 VAL A N 1
ATOM 1280 C CA . VAL A 1 174 ? 9.032 5.724 -11.831 1.00 75.56 174 VAL A CA 1
ATOM 1281 C C . VAL A 1 174 ? 7.519 5.601 -11.675 1.00 75.56 174 VAL A C 1
ATOM 1283 O O . VAL A 1 174 ? 6.851 4.977 -12.509 1.00 75.56 174 VAL A O 1
ATOM 1286 N N . VAL A 1 175 ? 6.974 6.164 -10.597 1.00 78.38 175 VAL A N 1
ATOM 1287 C CA . VAL A 1 175 ? 5.542 6.082 -10.279 1.00 78.38 175 VAL A CA 1
ATOM 1288 C C . VAL A 1 175 ? 4.891 7.436 -10.481 1.00 78.38 175 VAL A C 1
ATOM 1290 O O . VAL A 1 175 ? 5.410 8.467 -10.079 1.00 78.38 175 VAL A O 1
ATOM 1293 N N . THR A 1 176 ? 3.699 7.424 -11.061 1.00 80.69 176 THR A N 1
ATOM 1294 C CA . THR A 1 176 ? 2.861 8.608 -11.231 1.00 80.69 176 THR A CA 1
ATOM 1295 C C . THR A 1 176 ? 1.493 8.415 -10.587 1.00 80.69 176 THR A C 1
ATOM 1297 O O . THR A 1 176 ? 1.026 7.290 -10.373 1.00 80.69 176 THR A O 1
ATOM 1300 N N . GLY A 1 177 ? 0.836 9.540 -10.315 1.00 74.50 177 GLY A N 1
ATOM 1301 C CA . GLY A 1 177 ? -0.550 9.588 -9.876 1.00 74.50 177 GLY A CA 1
ATOM 1302 C C . GLY A 1 177 ? -0.749 9.405 -8.374 1.00 74.50 177 GLY A C 1
ATOM 1303 O O . GLY A 1 177 ? 0.039 8.764 -7.673 1.00 74.50 177 GLY A O 1
ATOM 1304 N N . ASP A 1 178 ? -1.874 9.950 -7.921 1.00 81.06 178 ASP A N 1
ATOM 1305 C CA . ASP A 1 178 ? -2.304 9.917 -6.533 1.00 81.06 178 ASP A CA 1
ATOM 1306 C C . ASP A 1 178 ? -3.495 8.983 -6.366 1.00 81.06 178 ASP A C 1
ATOM 1308 O O . ASP A 1 178 ? -4.418 8.954 -7.185 1.00 81.06 178 ASP A O 1
ATOM 1312 N N . LEU A 1 179 ? -3.511 8.251 -5.257 1.00 86.06 179 LEU A N 1
ATOM 1313 C CA . LEU A 1 179 ? -4.584 7.323 -4.952 1.00 86.06 179 LEU A CA 1
ATOM 1314 C C . LEU A 1 179 ? -5.004 7.409 -3.488 1.00 86.06 179 LEU A C 1
ATOM 1316 O O . LEU A 1 179 ? -4.229 7.112 -2.585 1.00 86.06 179 LEU A O 1
ATOM 1320 N N . ARG A 1 180 ? -6.291 7.683 -3.259 1.00 88.12 180 ARG A N 1
ATOM 1321 C CA . ARG A 1 180 ? -6.935 7.573 -1.944 1.00 88.12 180 ARG A CA 1
ATOM 1322 C C . ARG A 1 180 ? -7.753 6.289 -1.847 1.00 88.12 180 ARG A C 1
ATOM 1324 O O . ARG A 1 180 ? -8.752 6.123 -2.543 1.00 88.12 180 ARG A O 1
ATOM 1331 N N . VAL A 1 181 ? -7.390 5.407 -0.918 1.00 93.06 181 VAL A N 1
ATOM 1332 C CA . VAL A 1 181 ? -8.069 4.124 -0.680 1.00 93.06 181 VAL A CA 1
ATOM 1333 C C . VAL A 1 181 ? -8.815 4.139 0.658 1.00 93.06 181 VAL A C 1
ATOM 1335 O O . VAL A 1 181 ? -8.178 4.073 1.715 1.00 93.06 181 VAL A O 1
ATOM 1338 N N . PRO A 1 182 ? -10.160 4.192 0.661 1.00 93.50 182 PRO A N 1
ATOM 1339 C CA . PRO A 1 182 ? -10.947 4.201 1.889 1.00 93.50 182 PRO A CA 1
ATOM 1340 C C . PRO A 1 182 ? -11.159 2.794 2.466 1.00 93.50 182 PRO A C 1
ATOM 1342 O O . PRO A 1 182 ? -11.325 1.814 1.738 1.00 93.50 182 PRO A O 1
ATOM 1345 N N . PHE A 1 183 ? -11.258 2.707 3.793 1.00 95.75 183 PHE A N 1
ATOM 1346 C CA . PHE A 1 183 ? -11.662 1.499 4.514 1.00 95.75 183 PHE A CA 1
ATOM 1347 C C . PHE A 1 183 ? -12.563 1.825 5.712 1.00 95.75 183 PHE A C 1
ATOM 1349 O O . PHE A 1 183 ? -12.530 2.918 6.287 1.00 95.75 183 PHE A O 1
ATOM 1356 N N . SER A 1 184 ? -13.366 0.846 6.116 1.00 96.31 184 SER A N 1
ATOM 1357 C CA . SER A 1 184 ? -14.243 0.923 7.286 1.00 96.31 184 SER A CA 1
ATOM 1358 C C . SER A 1 184 ? -13.594 0.286 8.510 1.00 96.31 184 SER A C 1
ATOM 1360 O O . SER A 1 184 ? -12.710 -0.564 8.397 1.00 96.31 184 SER A O 1
ATOM 13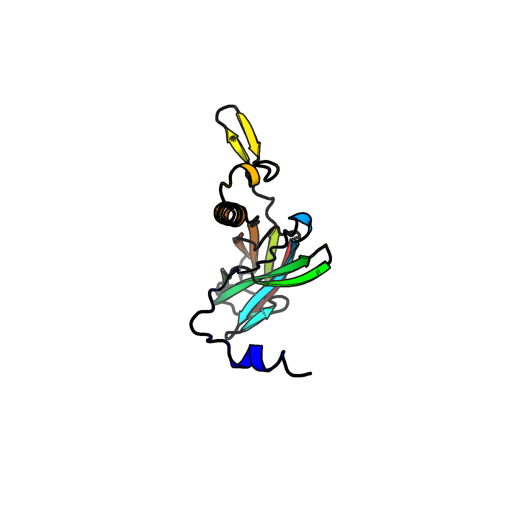62 N N . ILE A 1 185 ? -14.035 0.681 9.704 1.00 96.25 185 ILE A N 1
ATOM 1363 C CA . ILE A 1 185 ? -13.505 0.162 10.971 1.00 96.25 185 ILE A CA 1
ATOM 1364 C C . ILE A 1 185 ? -14.645 -0.336 11.855 1.00 96.25 185 ILE A C 1
ATOM 1366 O O . ILE A 1 185 ? -15.465 0.463 12.319 1.00 96.25 185 ILE A O 1
ATOM 1370 N N . ARG A 1 186 ? -14.631 -1.639 12.154 1.00 95.19 186 ARG A N 1
ATOM 1371 C CA . ARG A 1 186 ? -15.446 -2.261 13.207 1.00 95.19 186 ARG A CA 1
ATOM 1372 C C . ARG A 1 186 ? -14.659 -2.337 14.511 1.00 95.19 186 ARG A C 1
ATOM 1374 O O . ARG A 1 186 ? -13.439 -2.488 14.485 1.00 95.19 186 ARG A O 1
ATOM 1381 N N . ARG A 1 187 ? -15.348 -2.235 15.642 1.00 88.00 187 ARG A N 1
ATOM 1382 C CA . ARG A 1 187 ? -14.730 -2.431 16.959 1.00 88.00 187 ARG A CA 1
ATOM 1383 C C . ARG A 1 187 ? -14.630 -3.908 17.308 1.00 88.00 187 ARG A C 1
ATOM 1385 O O . ARG A 1 187 ? -15.515 -4.667 16.863 1.00 88.00 187 ARG A O 1
#

pLDDT: mean 71.8, std 20.66, range [31.44, 97.44]

Organism: NCBI:txid1076179